Protein AF-A0A9E0DGL8-F1 (afdb_monomer)

Secondary structure (DSSP, 8-state):
-EEEEEE--SSS-EEE--EEEEEEE-EEE-TTS-EEE-TTEEEEEEPPTT-SSTTSSEEEEE-TT-TTEEEETTTTEEEEE--SB-EEEEE---SSEEEEEETTTTEEEEEEE---TTS--HHHH-SEEEEE--BSEETTEE-TT----EEEEEEEPPPEEE-TT-EEEEEEEEEEEE-SSS--EEETTEEEEEEEEEEEETTEEEEEEEEEESSSEEEEEEEE-TTS-EEEEEEEEEE-TTS-EEEEEEEE--TT--EEEEEEEETT-S--EEEEETT--

Solvent-accessible surface area (backbone atoms only — not comparable to full-atom values): 14825 Å² total; per-residue (Å²): 118,49,72,50,73,52,65,35,86,48,95,54,73,46,76,53,47,58,71,49,78,45,82,40,84,28,59,39,65,45,100,86,66,48,79,38,65,28,71,52,22,28,40,26,32,48,44,26,95,78,37,92,35,96,67,36,43,43,76,76,41,53,62,88,80,45,83,37,63,41,67,40,83,86,64,41,29,34,39,36,45,44,74,47,46,39,33,28,36,35,24,47,38,69,76,32,51,42,32,40,16,33,42,91,76,20,36,31,40,34,45,36,40,82,63,64,92,84,59,54,33,52,89,89,45,23,32,35,36,42,39,32,48,16,42,44,72,50,94,94,47,76,30,67,83,58,93,61,38,33,36,31,52,29,45,44,36,55,52,38,80,34,45,54,76,33,69,51,73,50,61,34,33,76,43,58,22,14,20,72,40,57,58,77,47,78,38,88,21,16,36,24,41,35,67,48,42,76,44,84,50,98,80,24,28,42,34,35,32,28,25,20,27,58,49,48,25,39,32,34,43,32,33,18,29,87,87,66,47,77,75,49,75,44,79,78,46,77,46,37,23,88,45,57,44,73,47,81,44,79,44,82,64,51,95,65,56,64,39,42,36,35,33,30,33,38,67,95,50,95,57,76,23,52,36,47,37,46,86,70,109

Structure (mmCIF, N/CA/C/O backbone):
data_AF-A0A9E0DGL8-F1
#
_entry.id   AF-A0A9E0DGL8-F1
#
loop_
_atom_site.group_PDB
_atom_site.id
_atom_site.type_symbol
_atom_site.label_atom_id
_atom_site.label_alt_id
_atom_site.label_comp_id
_atom_site.label_asym_id
_atom_site.label_entity_id
_atom_site.label_seq_id
_atom_site.pdbx_PDB_ins_code
_atom_site.Cartn_x
_atom_site.Cartn_y
_atom_site.Cartn_z
_atom_site.occupancy
_atom_site.B_iso_or_equiv
_atom_site.auth_seq_id
_atom_site.auth_comp_id
_atom_site.auth_asym_id
_atom_site.auth_atom_id
_atom_site.pdbx_PDB_model_num
ATOM 1 N N . GLN A 1 1 ? -11.448 -6.473 -9.803 1.00 89.75 1 GLN A N 1
ATOM 2 C CA . GLN A 1 1 ? -10.390 -7.444 -10.168 1.00 89.75 1 GLN A CA 1
ATOM 3 C C . GLN A 1 1 ? -9.935 -7.198 -11.601 1.00 89.75 1 GLN A C 1
ATOM 5 O O . GLN A 1 1 ? -10.768 -6.900 -12.453 1.00 89.75 1 GLN A O 1
ATOM 10 N N . ILE A 1 2 ? -8.635 -7.313 -11.856 1.00 94.38 2 ILE A N 1
ATOM 11 C CA . ILE A 1 2 ? -7.986 -7.141 -13.160 1.00 94.38 2 ILE A CA 1
ATOM 12 C C . ILE A 1 2 ? -7.104 -8.373 -13.406 1.00 94.38 2 ILE A C 1
ATOM 14 O O . ILE A 1 2 ? -6.525 -8.929 -12.475 1.00 94.38 2 ILE A O 1
ATOM 18 N N . VAL A 1 3 ? -7.011 -8.825 -14.657 1.00 97.06 3 VAL A N 1
ATOM 19 C CA . VAL A 1 3 ? -6.089 -9.898 -15.054 1.00 97.06 3 VAL A CA 1
ATOM 20 C C . VAL A 1 3 ? -5.271 -9.413 -16.236 1.00 97.06 3 VAL A C 1
ATOM 22 O O . VAL A 1 3 ? -5.783 -9.281 -17.349 1.00 97.06 3 VAL A O 1
ATOM 25 N N . LEU A 1 4 ? -3.989 -9.159 -15.998 1.00 97.19 4 LEU A N 1
ATOM 26 C CA . LEU A 1 4 ? -3.048 -8.838 -17.062 1.00 97.19 4 LEU A CA 1
ATOM 27 C C . LEU A 1 4 ? -2.630 -10.138 -17.739 1.00 97.19 4 LEU A C 1
ATOM 29 O O . LEU A 1 4 ? -2.337 -11.115 -17.055 1.00 97.19 4 LEU A O 1
ATOM 33 N N . THR A 1 5 ? -2.621 -10.175 -19.070 1.00 97.50 5 THR A N 1
ATOM 34 C CA . THR A 1 5 ? -2.230 -11.370 -19.829 1.00 97.50 5 THR A CA 1
ATOM 35 C C . THR A 1 5 ? -1.233 -11.001 -20.909 1.00 97.50 5 THR A C 1
ATOM 37 O O . THR A 1 5 ? -1.475 -10.110 -21.720 1.00 97.50 5 THR A O 1
ATOM 40 N N . PHE A 1 6 ? -0.124 -11.729 -20.937 1.00 96.25 6 PHE A N 1
ATOM 41 C CA . PHE A 1 6 ? 0.921 -11.583 -21.936 1.00 96.25 6 PHE A CA 1
ATOM 42 C C . PHE A 1 6 ? 0.988 -12.854 -22.788 1.00 96.25 6 PHE A C 1
ATOM 44 O O . PHE A 1 6 ? 1.027 -13.950 -22.237 1.00 96.25 6 PHE A O 1
ATOM 51 N N . THR A 1 7 ? 1.016 -12.718 -24.120 1.00 98.00 7 THR A N 1
ATOM 52 C CA . THR A 1 7 ? 1.115 -13.850 -25.063 1.00 98.00 7 THR A CA 1
ATOM 53 C C . THR A 1 7 ? 2.386 -13.744 -25.892 1.00 98.00 7 THR A C 1
ATOM 55 O O . THR A 1 7 ? 2.631 -12.722 -26.534 1.00 98.00 7 THR A O 1
ATOM 58 N N . ASN A 1 8 ? 3.177 -14.817 -25.932 1.00 98.38 8 ASN A N 1
ATOM 59 C CA . ASN A 1 8 ? 4.356 -14.873 -26.788 1.00 98.38 8 ASN A CA 1
ATOM 60 C C . ASN A 1 8 ? 3.944 -15.104 -28.252 1.00 98.38 8 ASN A C 1
ATOM 62 O O . ASN A 1 8 ? 3.654 -16.227 -28.659 1.00 98.38 8 ASN A O 1
ATOM 66 N N . VAL A 1 9 ? 3.957 -14.040 -29.055 1.00 98.06 9 VAL A N 1
ATOM 67 C CA . VAL A 1 9 ? 3.652 -14.088 -30.500 1.00 98.06 9 VAL A CA 1
ATOM 68 C C . VAL A 1 9 ? 4.874 -14.378 -31.377 1.00 98.06 9 VAL A C 1
ATOM 70 O O . VAL A 1 9 ? 4.777 -14.377 -32.603 1.00 98.06 9 VAL A O 1
ATOM 73 N N . THR A 1 10 ? 6.042 -14.594 -30.772 1.00 98.12 10 THR A N 1
ATOM 74 C CA . THR A 1 10 ? 7.272 -14.901 -31.505 1.00 98.12 10 THR A CA 1
ATOM 75 C C . THR A 1 10 ? 7.381 -16.399 -31.791 1.00 98.12 10 THR A C 1
ATOM 77 O O . THR A 1 10 ? 6.683 -17.223 -31.205 1.00 98.12 10 THR A O 1
ATOM 80 N N . ALA A 1 11 ? 8.292 -16.767 -32.693 1.00 98.00 11 ALA A N 1
ATOM 81 C CA . ALA A 1 11 ? 8.557 -18.164 -33.033 1.00 98.00 11 ALA A CA 1
ATOM 82 C C . ALA A 1 11 ? 9.519 -18.874 -32.057 1.00 98.00 11 ALA A C 1
ATOM 84 O O . ALA A 1 11 ? 9.799 -20.057 -32.243 1.00 98.00 11 ALA A O 1
ATOM 85 N N . ALA A 1 12 ? 10.041 -18.179 -31.041 1.00 98.38 12 ALA A N 1
ATOM 86 C CA . ALA A 1 12 ? 10.998 -18.723 -30.079 1.00 98.38 12 ALA A CA 1
ATOM 87 C C . ALA A 1 12 ? 10.475 -18.594 -28.638 1.00 98.38 12 ALA A C 1
ATOM 89 O O . ALA A 1 12 ? 9.685 -17.693 -28.356 1.00 98.38 12 ALA A O 1
ATOM 90 N N . PRO A 1 13 ? 10.899 -19.462 -27.702 1.00 98.44 13 PRO A N 1
ATOM 91 C CA . PRO A 1 13 ? 10.618 -19.251 -26.288 1.00 98.44 13 PRO A CA 1
ATOM 92 C C . PRO A 1 13 ? 11.206 -17.917 -25.806 1.00 98.44 13 PRO A C 1
ATOM 94 O O . PRO A 1 13 ? 12.343 -17.584 -26.140 1.00 98.44 13 PRO A O 1
ATOM 97 N N . VAL A 1 14 ? 10.447 -17.181 -24.996 1.00 98.12 14 VAL A N 1
ATOM 98 C CA . VAL A 1 14 ? 10.906 -15.959 -24.309 1.00 98.12 14 VAL A CA 1
ATOM 99 C C . VAL A 1 14 ? 10.845 -16.163 -22.801 1.00 98.12 14 VAL A C 1
ATOM 101 O O . VAL A 1 14 ? 10.106 -17.027 -22.332 1.00 98.12 14 VAL A O 1
ATOM 104 N N . ARG A 1 15 ? 11.609 -15.385 -22.030 1.00 97.62 15 ARG A N 1
ATOM 105 C CA . ARG A 1 15 ? 11.595 -15.454 -20.564 1.00 97.62 15 ARG A CA 1
ATOM 106 C C . ARG A 1 15 ? 11.323 -14.083 -19.964 1.00 97.62 15 ARG A C 1
ATOM 108 O O . ARG A 1 15 ? 12.262 -13.309 -19.818 1.00 97.62 15 ARG A O 1
ATOM 115 N N . TRP A 1 16 ? 10.066 -13.809 -19.626 1.00 96.94 16 TRP A N 1
ATOM 116 C CA . TRP A 1 16 ? 9.591 -12.503 -19.153 1.00 96.94 16 TRP A CA 1
ATOM 117 C C . TRP A 1 16 ? 8.633 -12.652 -17.967 1.00 96.94 16 TRP A C 1
ATOM 119 O O . TRP A 1 16 ? 8.069 -13.724 -17.747 1.00 96.94 16 TRP A O 1
ATOM 129 N N . GLY A 1 17 ? 8.467 -11.568 -17.215 1.00 96.38 17 GLY A N 1
ATOM 130 C CA . GLY A 1 17 ? 7.420 -11.381 -16.213 1.00 96.38 17 GLY A CA 1
ATOM 131 C C . GLY A 1 17 ? 6.492 -10.257 -16.671 1.00 96.38 17 GLY A C 1
ATOM 132 O O . GLY A 1 17 ? 6.897 -9.406 -17.465 1.00 96.38 17 GLY A O 1
ATOM 133 N N . ILE A 1 18 ? 5.239 -10.274 -16.219 1.00 97.56 18 ILE A N 1
ATOM 134 C CA . ILE A 1 18 ? 4.326 -9.148 -16.447 1.00 97.56 18 ILE A CA 1
ATOM 135 C C . ILE A 1 18 ? 4.693 -8.042 -15.465 1.00 97.56 18 ILE A C 1
ATOM 137 O O . ILE A 1 18 ? 4.866 -8.317 -14.285 1.00 97.56 18 ILE A O 1
ATOM 141 N N . TRP A 1 19 ? 4.779 -6.813 -15.954 1.00 96.25 19 TRP A N 1
ATOM 142 C CA . TRP A 1 19 ? 5.075 -5.633 -15.155 1.00 96.25 19 TRP A CA 1
ATOM 143 C C . TRP A 1 19 ? 3.903 -4.662 -15.284 1.00 96.25 19 TRP A C 1
ATOM 145 O O . TRP A 1 19 ? 3.629 -4.159 -16.375 1.00 96.25 19 TRP A O 1
ATOM 155 N N . ASP A 1 20 ? 3.167 -4.484 -14.189 1.00 97.38 20 ASP A N 1
ATOM 156 C CA . ASP A 1 20 ? 2.110 -3.479 -14.078 1.00 97.38 20 ASP A CA 1
ATOM 157 C C . ASP A 1 20 ? 2.722 -2.166 -13.597 1.00 97.38 20 ASP A C 1
ATOM 159 O O . ASP A 1 20 ? 3.466 -2.172 -12.618 1.00 97.38 20 ASP A O 1
ATOM 163 N N . VAL A 1 21 ? 2.405 -1.061 -14.268 1.00 97.75 21 VAL A N 1
ATOM 164 C CA . VAL A 1 21 ? 2.911 0.277 -13.934 1.00 97.75 21 VAL A CA 1
ATOM 165 C C . VAL A 1 21 ? 1.729 1.225 -13.848 1.00 97.75 21 VAL A C 1
ATOM 167 O O . VAL A 1 21 ? 1.003 1.411 -14.830 1.00 97.75 21 VAL A O 1
ATOM 170 N N . VAL A 1 22 ? 1.556 1.855 -12.688 1.00 97.75 22 VAL A N 1
ATOM 171 C CA . VAL A 1 22 ? 0.530 2.876 -12.473 1.00 97.75 22 VAL A CA 1
ATOM 172 C C . VAL A 1 22 ? 1.209 4.206 -12.195 1.00 97.75 22 VAL A C 1
ATOM 174 O O . VAL A 1 22 ? 1.905 4.360 -11.197 1.00 97.75 22 VAL A O 1
ATOM 177 N N . GLN A 1 23 ? 0.969 5.185 -13.067 1.00 97.31 23 GLN A N 1
ATOM 178 C CA . GLN A 1 23 ? 1.425 6.559 -12.869 1.00 97.31 23 GLN A CA 1
ATOM 179 C C . GLN A 1 23 ? 0.390 7.335 -12.055 1.00 97.31 23 GLN A C 1
ATOM 181 O O . GLN A 1 23 ? -0.767 7.474 -12.457 1.00 97.31 23 GLN A O 1
ATOM 186 N N . LEU A 1 24 ? 0.812 7.842 -10.904 1.00 97.38 24 LEU A N 1
ATOM 187 C CA . LEU A 1 24 ? -0.043 8.429 -9.881 1.00 97.38 24 LEU A CA 1
ATOM 188 C C . LEU A 1 24 ? 0.212 9.928 -9.800 1.00 97.38 24 LEU A C 1
ATOM 190 O O . LEU A 1 24 ? 1.339 10.378 -9.582 1.00 97.38 24 LEU A O 1
ATOM 194 N N . GLN A 1 25 ? -0.848 10.718 -9.961 1.00 95.38 25 GLN A N 1
ATOM 195 C CA . GLN A 1 25 ? -0.755 12.167 -9.849 1.00 95.38 25 GLN A CA 1
ATOM 196 C C . GLN A 1 25 ? -0.333 12.555 -8.425 1.00 95.38 25 GLN A C 1
ATOM 198 O O . GLN A 1 25 ? -1.085 12.358 -7.477 1.00 95.38 25 GLN A O 1
ATOM 203 N N . ALA A 1 26 ? 0.842 13.171 -8.298 1.00 97.06 26 ALA A N 1
ATOM 204 C CA . ALA A 1 26 ? 1.392 13.646 -7.028 1.00 97.06 26 ALA A CA 1
ATOM 205 C C . ALA A 1 26 ? 1.526 15.180 -7.024 1.00 97.06 26 ALA A C 1
ATOM 207 O O . ALA A 1 26 ? 2.458 15.761 -6.466 1.00 97.06 26 ALA A O 1
ATOM 208 N N . GLU A 1 27 ? 0.599 15.842 -7.717 1.00 96.12 27 GLU A N 1
ATOM 209 C CA . GLU A 1 27 ? 0.533 17.291 -7.883 1.00 96.12 27 GLU A CA 1
ATOM 210 C C . GLU A 1 27 ? -0.539 17.904 -6.976 1.00 96.12 27 GLU A C 1
ATOM 212 O O . GLU A 1 27 ? -1.658 17.397 -6.881 1.00 96.12 27 GLU A O 1
ATOM 217 N N . THR A 1 28 ? -0.228 19.065 -6.405 1.00 95.44 28 THR A N 1
ATOM 218 C CA . THR A 1 28 ? -1.182 19.978 -5.774 1.00 95.44 28 THR A CA 1
ATOM 219 C C . THR A 1 28 ? -0.982 21.412 -6.285 1.00 95.44 28 THR A C 1
ATOM 221 O O . THR A 1 28 ? -0.205 21.683 -7.205 1.00 95.44 28 THR A O 1
ATOM 224 N N . ARG A 1 29 ? -1.716 22.367 -5.711 1.00 93.88 29 ARG A N 1
ATOM 225 C CA . ARG A 1 29 ? -1.623 23.795 -6.030 1.00 93.88 29 ARG A CA 1
ATOM 226 C C . ARG A 1 29 ? -0.984 24.548 -4.869 1.00 93.88 29 ARG A C 1
ATOM 228 O O . ARG A 1 29 ? -1.422 24.442 -3.729 1.00 93.88 29 ARG A O 1
ATOM 235 N N . SER A 1 30 ? 0.026 25.356 -5.175 1.00 90.38 30 SER A N 1
ATOM 236 C CA . SER A 1 30 ? 0.581 26.329 -4.230 1.00 90.38 30 SER A CA 1
ATOM 237 C C . SER A 1 30 ? -0.461 27.386 -3.838 1.00 90.38 30 SER A C 1
ATOM 239 O O . SER A 1 30 ? -1.481 27.555 -4.509 1.00 90.38 30 SER A O 1
ATOM 241 N N . ALA A 1 31 ? -0.163 28.190 -2.811 1.00 89.12 31 ALA A N 1
ATOM 242 C CA . ALA A 1 31 ? -1.003 29.324 -2.407 1.00 89.12 31 ALA A CA 1
ATOM 243 C C . ALA A 1 31 ? -1.274 30.336 -3.544 1.00 89.12 31 ALA A C 1
ATOM 245 O O . ALA A 1 31 ? -2.258 31.070 -3.502 1.00 89.12 31 ALA A O 1
ATOM 246 N N . HIS A 1 32 ? -0.418 30.366 -4.572 1.00 90.81 32 HIS A N 1
ATOM 247 C CA . HIS A 1 32 ? -0.555 31.225 -5.751 1.00 90.81 32 HIS A CA 1
ATOM 248 C C . HIS A 1 32 ? -1.195 30.514 -6.958 1.00 90.81 32 HIS A C 1
ATOM 250 O O . HIS A 1 32 ? -1.225 31.071 -8.053 1.00 90.81 32 HIS A O 1
ATOM 256 N N . GLY A 1 33 ? -1.683 29.281 -6.794 1.00 90.12 33 GLY A N 1
ATOM 257 C CA . GLY A 1 33 ? -2.339 28.502 -7.850 1.00 90.12 33 GLY A CA 1
ATOM 258 C C . GLY A 1 33 ? -1.390 27.849 -8.863 1.00 90.12 33 GLY A C 1
ATOM 259 O O . GLY A 1 33 ? -1.853 27.146 -9.768 1.00 90.12 33 GLY A O 1
ATOM 260 N N . ALA A 1 34 ? -0.074 28.032 -8.720 1.00 90.94 34 ALA A N 1
ATOM 261 C CA . ALA A 1 34 ? 0.909 27.313 -9.527 1.00 90.94 34 ALA A CA 1
ATOM 262 C C . ALA A 1 34 ? 0.938 25.824 -9.125 1.00 90.94 34 ALA A C 1
ATOM 264 O O . ALA A 1 34 ? 0.870 25.548 -7.919 1.00 90.94 34 ALA A O 1
ATOM 265 N N . PRO A 1 35 ? 1.034 24.889 -10.090 1.00 91.25 35 PRO A N 1
ATOM 266 C CA . PRO A 1 35 ? 1.295 23.483 -9.804 1.00 91.25 35 PRO A CA 1
ATOM 267 C C . PRO A 1 35 ? 2.562 23.298 -8.966 1.00 91.25 35 PRO A C 1
ATOM 269 O O . PRO A 1 35 ? 3.535 24.028 -9.145 1.00 91.25 35 PRO A O 1
ATOM 272 N N . THR A 1 36 ? 2.538 22.340 -8.052 1.00 94.62 36 THR A N 1
ATOM 273 C CA . THR A 1 36 ? 3.686 21.939 -7.232 1.00 94.62 36 THR A CA 1
ATOM 274 C C . THR A 1 36 ? 3.513 20.485 -6.808 1.00 94.62 36 THR A C 1
ATOM 276 O O . THR A 1 36 ? 2.399 19.962 -6.852 1.00 94.62 36 THR A O 1
ATOM 279 N N . HIS A 1 37 ? 4.585 19.830 -6.370 1.00 95.38 37 HIS A N 1
ATOM 280 C CA . HIS A 1 37 ? 4.471 18.517 -5.744 1.00 95.38 37 HIS A CA 1
ATOM 281 C C . HIS A 1 37 ? 3.604 18.576 -4.484 1.00 95.38 37 HIS A C 1
ATOM 283 O O . HIS A 1 37 ? 3.582 19.583 -3.770 1.00 95.38 37 HIS A O 1
ATOM 289 N N . ASP A 1 38 ? 2.901 17.484 -4.217 1.00 97.12 38 ASP A N 1
ATOM 290 C CA . ASP A 1 38 ? 2.101 17.309 -3.020 1.00 97.12 38 ASP A CA 1
ATOM 291 C C . ASP A 1 38 ? 2.883 16.504 -1.965 1.00 97.12 38 ASP A C 1
ATOM 293 O O . ASP A 1 38 ? 3.005 15.284 -2.102 1.00 97.12 38 ASP A O 1
ATOM 297 N N . PRO A 1 39 ? 3.388 17.142 -0.890 1.00 96.25 39 PRO A N 1
ATOM 298 C CA . PRO A 1 39 ? 4.195 16.468 0.131 1.00 96.25 39 PRO A CA 1
ATOM 299 C C . PRO A 1 39 ? 3.376 15.534 1.034 1.00 96.25 39 PRO A C 1
ATOM 301 O O . PRO A 1 39 ? 3.932 14.895 1.930 1.00 96.25 39 PRO A O 1
ATOM 304 N N . THR A 1 40 ? 2.053 15.481 0.836 1.00 97.62 40 THR A N 1
ATOM 305 C CA . THR A 1 40 ? 1.153 14.528 1.496 1.00 97.62 40 THR A CA 1
ATOM 306 C C . THR A 1 40 ? 0.995 13.226 0.711 1.00 97.62 40 THR A C 1
ATOM 308 O O . THR A 1 40 ? 0.211 12.374 1.130 1.00 97.62 40 THR A O 1
ATOM 311 N N . CYS A 1 41 ? 1.702 13.080 -0.417 1.00 98.62 41 CYS A N 1
ATOM 312 C CA . CYS A 1 41 ? 1.741 11.840 -1.177 1.00 98.62 41 CYS A CA 1
ATOM 313 C C . CYS A 1 41 ? 2.717 10.839 -0.557 1.00 98.62 41 CYS A C 1
ATOM 315 O O . CYS A 1 41 ? 3.867 11.181 -0.268 1.00 98.62 41 CYS A O 1
ATOM 317 N N . PHE A 1 42 ? 2.262 9.600 -0.396 1.00 98.75 42 PHE A N 1
ATOM 318 C CA . PHE A 1 42 ? 3.065 8.487 0.096 1.00 98.75 42 PHE A CA 1
ATOM 319 C C . PHE A 1 42 ? 2.853 7.252 -0.771 1.00 98.75 42 PHE A C 1
ATOM 321 O O . PHE A 1 42 ? 1.724 6.972 -1.166 1.00 98.75 42 PHE A O 1
ATOM 328 N N . VAL A 1 43 ? 3.916 6.479 -0.987 1.0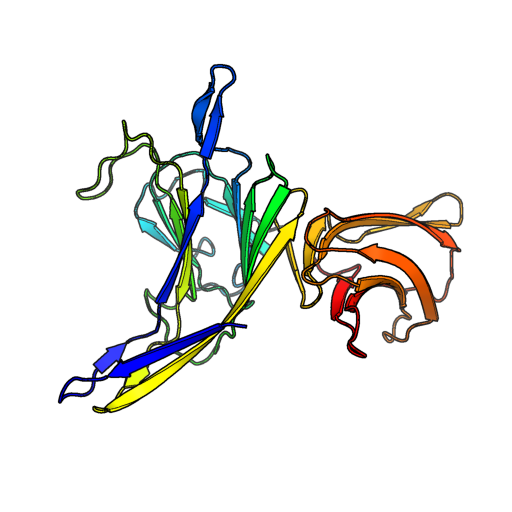0 98.81 43 VAL A N 1
ATOM 329 C CA . VAL A 1 43 ? 3.814 5.064 -1.363 1.00 98.81 43 VAL A CA 1
ATOM 330 C C . VAL A 1 43 ? 4.250 4.209 -0.179 1.00 98.81 43 VAL A C 1
ATOM 332 O O . VAL A 1 43 ? 5.290 4.472 0.426 1.00 98.81 43 VAL A O 1
ATOM 335 N N . THR A 1 44 ? 3.463 3.192 0.160 1.00 98.81 44 THR A N 1
ATOM 336 C CA . THR A 1 44 ? 3.769 2.247 1.238 1.00 98.81 44 THR A CA 1
ATOM 337 C C . THR A 1 44 ? 3.576 0.802 0.795 1.00 98.81 44 THR A C 1
ATOM 339 O O . THR A 1 44 ? 2.704 0.474 -0.009 1.00 98.81 44 THR A O 1
ATOM 342 N N . THR A 1 45 ? 4.417 -0.084 1.320 1.00 98.75 45 THR A N 1
ATOM 343 C CA . THR A 1 45 ? 4.290 -1.541 1.173 1.00 98.75 45 THR A CA 1
ATOM 344 C C . THR A 1 45 ? 5.044 -2.219 2.320 1.00 98.75 45 THR A C 1
ATOM 346 O O . THR A 1 45 ? 5.995 -1.630 2.838 1.00 98.75 45 THR A O 1
ATOM 349 N N . PRO A 1 46 ? 4.679 -3.430 2.762 1.00 98.50 46 PRO A N 1
ATOM 350 C CA . PRO A 1 46 ? 5.424 -4.114 3.808 1.00 98.50 46 PRO A CA 1
ATOM 351 C C . PRO A 1 46 ? 6.825 -4.490 3.346 1.00 98.50 46 PRO A C 1
ATOM 353 O O . PRO A 1 46 ? 7.018 -5.002 2.241 1.00 98.50 46 PRO A O 1
ATOM 356 N N . LEU A 1 47 ? 7.799 -4.288 4.224 1.00 98.44 47 LEU A N 1
ATOM 357 C CA . LEU A 1 47 ? 9.140 -4.824 4.055 1.00 98.44 47 LEU A CA 1
ATOM 358 C C . LEU A 1 47 ? 9.112 -6.335 4.243 1.00 98.44 47 LEU A C 1
ATOM 360 O O . LEU A 1 47 ? 8.356 -6.877 5.050 1.00 98.44 47 LEU A O 1
ATOM 364 N N . ASN A 1 48 ? 10.010 -7.023 3.549 1.00 97.88 48 ASN A N 1
ATOM 365 C CA . ASN A 1 48 ? 10.303 -8.411 3.851 1.00 97.88 48 ASN A CA 1
ATOM 366 C C . ASN A 1 48 ? 11.192 -8.482 5.110 1.00 97.88 48 ASN A C 1
ATOM 368 O O . ASN A 1 48 ? 12.328 -8.005 5.076 1.00 97.88 48 ASN A O 1
ATOM 372 N N . PRO A 1 49 ? 10.758 -9.124 6.215 1.00 95.69 49 PRO A N 1
ATOM 373 C CA . PRO A 1 49 ? 11.594 -9.276 7.413 1.00 95.69 49 PRO A CA 1
ATOM 374 C C . PRO A 1 49 ? 12.873 -10.088 7.164 1.00 95.69 49 PRO A C 1
ATOM 376 O O . PRO A 1 49 ? 13.799 -10.071 7.972 1.00 95.69 49 PRO A O 1
ATOM 379 N N . LYS A 1 50 ? 12.909 -10.838 6.058 1.00 96.25 50 LYS A N 1
ATOM 380 C CA . LYS A 1 50 ? 14.070 -11.575 5.554 1.00 96.25 50 LYS A CA 1
ATOM 381 C C . LYS A 1 50 ? 14.521 -11.010 4.209 1.00 96.25 50 LYS A C 1
ATOM 383 O O . LYS A 1 50 ? 14.907 -11.784 3.332 1.00 96.25 50 LYS A O 1
ATOM 388 N N . SER A 1 51 ? 14.407 -9.691 4.040 1.00 97.50 51 SER A N 1
ATOM 389 C CA . SER A 1 51 ? 14.815 -9.026 2.810 1.00 97.50 51 SER A CA 1
ATOM 390 C C . SER A 1 51 ? 16.251 -9.395 2.473 1.00 97.50 51 SER A C 1
ATOM 392 O O . SER A 1 51 ? 17.121 -9.476 3.347 1.00 97.50 51 SER A O 1
ATOM 394 N N . ARG A 1 52 ? 16.499 -9.626 1.188 1.00 96.00 52 ARG A N 1
ATOM 395 C CA . ARG A 1 52 ? 17.864 -9.800 0.677 1.00 96.00 52 ARG A CA 1
ATOM 396 C C . ARG A 1 52 ? 18.645 -8.483 0.660 1.00 96.00 52 ARG A C 1
ATOM 398 O O . ARG A 1 52 ? 19.873 -8.506 0.603 1.00 96.00 52 ARG A O 1
ATOM 405 N N . PHE A 1 53 ? 17.947 -7.348 0.709 1.00 97.50 53 PHE A N 1
ATOM 406 C CA . PHE A 1 53 ? 18.545 -6.023 0.703 1.00 97.50 53 PHE A CA 1
ATOM 407 C C . PHE A 1 53 ? 18.816 -5.573 2.138 1.00 97.50 53 PHE A C 1
ATOM 409 O O . PHE A 1 53 ? 17.940 -5.625 2.998 1.00 97.50 53 PHE A O 1
ATOM 416 N N . SER A 1 54 ? 20.028 -5.089 2.413 1.00 94.44 54 SER A N 1
ATOM 417 C CA . SER A 1 54 ? 20.447 -4.721 3.776 1.00 94.44 54 SER A CA 1
ATOM 418 C C . SER A 1 54 ? 19.609 -3.604 4.405 1.00 94.44 54 SER A C 1
ATOM 420 O O . SER A 1 54 ? 19.515 -3.521 5.625 1.00 94.44 54 SER A O 1
ATOM 422 N N . THR A 1 55 ? 19.014 -2.746 3.578 1.00 93.88 55 THR A N 1
ATOM 423 C CA . THR A 1 55 ? 18.124 -1.641 3.968 1.00 93.88 55 THR A CA 1
ATOM 424 C C . THR A 1 55 ? 16.641 -2.000 3.836 1.00 93.88 55 THR A C 1
ATOM 426 O O . THR A 1 55 ? 15.788 -1.145 4.044 1.00 93.88 55 THR A O 1
ATOM 429 N N . GLY A 1 56 ? 16.318 -3.250 3.482 1.00 97.00 56 GLY A N 1
ATOM 430 C CA . GLY A 1 56 ? 14.956 -3.722 3.208 1.00 97.00 56 GLY A CA 1
ATOM 431 C C . GLY A 1 56 ? 14.439 -3.416 1.794 1.00 97.00 56 GLY A C 1
ATOM 432 O O . GLY A 1 56 ? 13.408 -3.946 1.394 1.00 97.00 56 GLY A O 1
ATOM 433 N N . PHE A 1 57 ? 15.158 -2.590 1.034 1.00 98.25 57 PHE A N 1
ATOM 434 C CA . PHE A 1 57 ? 14.891 -2.237 -0.362 1.00 98.25 57 PHE A CA 1
ATOM 435 C C . PHE A 1 57 ? 16.209 -1.920 -1.087 1.00 98.25 57 PHE A C 1
ATOM 437 O O . PHE A 1 57 ? 17.223 -1.645 -0.440 1.00 98.25 57 PHE A O 1
ATOM 444 N N . ASN A 1 58 ? 16.193 -1.929 -2.417 1.00 98.00 58 ASN A N 1
ATOM 445 C CA . ASN A 1 58 ? 17.327 -1.611 -3.281 1.00 98.00 58 ASN A CA 1
ATOM 446 C C . ASN A 1 58 ? 17.114 -0.264 -3.983 1.00 98.00 58 ASN A C 1
ATOM 448 O O . ASN A 1 58 ? 16.097 -0.083 -4.645 1.00 98.00 58 ASN A O 1
ATOM 452 N N . VAL A 1 59 ? 18.071 0.664 -3.895 1.00 97.50 59 VAL A N 1
ATOM 453 C CA . VAL A 1 59 ? 18.046 1.897 -4.700 1.00 97.50 59 VAL A CA 1
ATOM 454 C C . VAL A 1 59 ? 18.562 1.573 -6.098 1.00 97.50 59 VAL A C 1
ATOM 456 O O . VAL A 1 59 ? 19.748 1.317 -6.292 1.00 97.50 59 VAL A O 1
ATOM 459 N N . MET A 1 60 ? 17.660 1.580 -7.075 1.00 95.75 60 MET A N 1
ATOM 460 C CA . MET A 1 60 ? 17.954 1.225 -8.466 1.00 95.75 60 MET A CA 1
ATOM 461 C C . MET A 1 60 ? 18.387 2.446 -9.280 1.00 95.75 60 MET A C 1
ATOM 463 O O . MET A 1 60 ? 19.240 2.343 -10.159 1.00 95.75 60 MET A O 1
ATOM 467 N N . PHE A 1 61 ? 17.807 3.609 -8.971 1.00 94.62 61 PHE A N 1
ATOM 468 C CA . PHE A 1 61 ? 18.126 4.896 -9.584 1.00 94.62 61 PHE A CA 1
ATOM 469 C C . PHE A 1 61 ? 17.984 6.024 -8.555 1.00 94.62 61 PHE A C 1
ATOM 471 O O . PHE A 1 61 ? 17.150 5.960 -7.656 1.00 94.62 61 PHE A O 1
ATOM 478 N N . GLY A 1 62 ? 18.752 7.097 -8.723 1.00 93.56 62 GLY A N 1
ATOM 479 C CA . GLY A 1 62 ? 18.738 8.257 -7.824 1.00 93.56 62 GLY A CA 1
ATOM 480 C C . GLY A 1 62 ? 19.892 8.248 -6.824 1.00 93.56 62 GLY A C 1
ATOM 481 O O . GLY A 1 62 ? 20.815 7.438 -6.917 1.00 93.56 62 GLY A O 1
ATOM 482 N N . SER A 1 63 ? 19.852 9.189 -5.881 1.00 93.50 63 SER A N 1
ATOM 483 C CA . SER A 1 63 ? 20.810 9.229 -4.774 1.00 93.50 63 SER A CA 1
ATOM 484 C C . SER A 1 63 ? 20.598 8.028 -3.838 1.00 93.50 63 SER A C 1
ATOM 486 O O . SER A 1 63 ? 19.449 7.760 -3.476 1.00 93.50 63 SER A O 1
ATOM 488 N N . PRO A 1 64 ? 21.663 7.328 -3.397 1.00 92.25 64 PRO A N 1
ATOM 489 C CA . PRO A 1 64 ? 21.545 6.262 -2.399 1.00 92.25 64 PRO A CA 1
ATOM 490 C C . PRO A 1 64 ? 21.056 6.780 -1.037 1.00 92.25 64 PRO A C 1
ATOM 492 O O . PRO A 1 64 ? 20.429 6.030 -0.297 1.00 92.25 64 PRO A O 1
ATOM 495 N N . ASP A 1 65 ? 21.292 8.063 -0.744 1.00 93.50 65 ASP A N 1
ATOM 496 C CA . ASP A 1 65 ? 20.883 8.730 0.497 1.00 93.50 65 ASP A CA 1
ATOM 497 C C . ASP A 1 65 ? 19.617 9.588 0.300 1.00 93.50 65 ASP A C 1
ATOM 499 O O . ASP A 1 65 ? 19.403 10.555 1.033 1.00 93.50 65 ASP A O 1
ATOM 503 N N . ASN A 1 66 ? 18.806 9.303 -0.727 1.00 96.06 66 ASN A N 1
ATOM 504 C CA . ASN A 1 66 ? 17.587 10.067 -0.991 1.00 96.06 66 ASN A CA 1
ATOM 505 C C . ASN A 1 66 ? 16.624 9.953 0.220 1.00 96.06 66 ASN A C 1
ATOM 507 O O . ASN A 1 66 ? 16.162 8.849 0.532 1.00 96.06 66 ASN A O 1
ATOM 511 N N . PRO A 1 67 ? 16.305 11.074 0.902 1.00 95.94 67 PRO A N 1
ATOM 512 C CA . PRO A 1 67 ? 15.559 11.084 2.164 1.00 95.94 67 PRO A CA 1
ATOM 513 C C . PRO A 1 67 ? 14.098 10.651 2.016 1.00 95.94 67 PRO A C 1
ATOM 515 O O . PRO A 1 67 ? 13.407 10.419 3.013 1.00 95.94 67 PRO A O 1
ATOM 518 N N . GLN A 1 68 ? 13.614 10.563 0.781 1.00 97.19 68 GLN A N 1
ATOM 519 C CA . GLN A 1 68 ? 12.255 10.156 0.494 1.00 97.19 68 GLN A CA 1
ATOM 520 C C . GLN A 1 68 ? 12.035 8.663 0.787 1.00 97.19 68 GLN A C 1
ATOM 522 O O . GLN A 1 68 ? 10.905 8.275 1.065 1.00 97.19 68 GLN A O 1
ATOM 527 N N . TRP A 1 69 ? 13.095 7.841 0.753 1.00 97.94 69 TRP A N 1
ATOM 528 C CA . TRP A 1 69 ? 13.035 6.394 0.973 1.00 97.94 69 TRP A CA 1
ATOM 529 C C . TRP A 1 69 ? 13.297 6.047 2.433 1.00 97.94 69 TRP A C 1
ATOM 531 O O . TRP A 1 69 ? 14.376 6.304 2.966 1.00 97.94 69 TRP A O 1
ATOM 541 N N . GLN A 1 70 ? 12.325 5.418 3.082 1.00 97.88 70 GLN A N 1
ATOM 542 C CA . GLN A 1 70 ? 12.429 5.047 4.485 1.00 97.88 70 GLN A CA 1
ATOM 543 C C . GLN A 1 70 ? 11.989 3.602 4.691 1.00 97.88 70 GLN A C 1
ATOM 545 O O . GLN A 1 70 ? 10.967 3.157 4.177 1.00 97.88 70 GLN A O 1
ATOM 550 N N . ALA A 1 71 ? 12.766 2.875 5.486 1.00 97.50 71 ALA A N 1
ATOM 551 C CA . ALA A 1 71 ? 12.345 1.624 6.094 1.00 97.50 71 ALA A CA 1
ATOM 552 C C . ALA A 1 71 ? 11.964 1.927 7.545 1.00 97.50 71 ALA A C 1
ATOM 554 O O . ALA A 1 71 ? 12.829 2.314 8.334 1.00 97.50 71 ALA A O 1
ATOM 555 N N . ASP A 1 72 ? 10.689 1.781 7.899 1.00 96.38 72 ASP A N 1
ATOM 556 C CA . ASP A 1 72 ? 10.223 1.987 9.267 1.00 96.38 72 ASP A CA 1
ATOM 557 C C . ASP A 1 72 ? 10.230 0.654 10.035 1.00 96.38 72 ASP A C 1
ATOM 559 O O . ASP A 1 72 ? 9.356 -0.191 9.830 1.00 96.38 72 ASP A O 1
ATOM 563 N N . PRO A 1 73 ? 1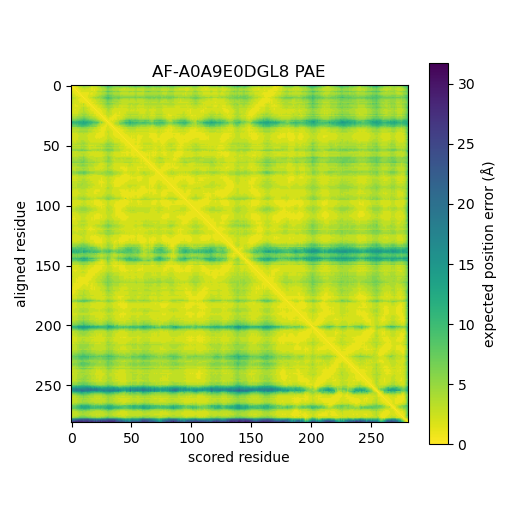1.183 0.441 10.961 1.00 91.00 73 PRO A N 1
ATOM 564 C CA . PRO A 1 73 ? 11.277 -0.806 11.709 1.00 91.00 73 PRO A CA 1
ATOM 565 C C . PRO A 1 73 ? 10.140 -0.997 12.719 1.00 91.00 73 PRO A C 1
ATOM 567 O O . PRO A 1 73 ? 9.979 -2.105 13.226 1.00 91.00 73 PRO A O 1
ATOM 570 N N . LYS A 1 74 ? 9.380 0.054 13.065 1.00 91.50 74 LYS A N 1
ATOM 571 C CA . LYS A 1 74 ? 8.267 -0.059 14.020 1.00 91.50 74 LYS A CA 1
ATOM 572 C C . LYS A 1 74 ? 7.024 -0.647 13.373 1.00 91.50 74 LYS A C 1
ATOM 574 O O . LYS A 1 74 ? 6.342 -1.440 14.009 1.00 91.50 74 LYS A O 1
ATOM 579 N N . THR A 1 75 ? 6.738 -0.225 12.148 1.00 93.19 75 THR A N 1
ATOM 580 C CA . THR A 1 75 ? 5.583 -0.687 11.368 1.00 93.19 75 THR A CA 1
ATOM 581 C C . THR A 1 75 ? 5.951 -1.822 10.414 1.00 93.19 75 THR A C 1
ATOM 583 O O . THR A 1 75 ? 5.075 -2.499 9.897 1.00 93.19 75 THR A O 1
ATOM 586 N N . GLY A 1 76 ? 7.245 -2.047 10.163 1.00 96.88 76 GLY A N 1
ATOM 587 C CA . GLY A 1 76 ? 7.695 -3.017 9.169 1.00 96.88 76 GLY A CA 1
ATOM 588 C C . GLY A 1 76 ? 7.372 -2.587 7.738 1.00 96.88 76 GLY A C 1
ATOM 589 O O . GLY A 1 76 ? 7.299 -3.437 6.855 1.00 96.88 76 GLY A O 1
ATOM 590 N N . LEU A 1 77 ? 7.167 -1.289 7.498 1.00 98.38 77 LEU A N 1
ATOM 591 C CA . LEU A 1 77 ? 6.789 -0.748 6.197 1.00 98.38 77 LEU A CA 1
ATOM 592 C C . LEU A 1 77 ? 7.964 -0.071 5.503 1.00 98.38 77 LEU A C 1
ATOM 594 O O . LEU A 1 77 ? 8.789 0.607 6.117 1.00 98.38 77 LEU A O 1
ATOM 598 N N . PHE A 1 78 ? 7.985 -0.212 4.186 1.00 98.75 78 PHE A N 1
ATOM 599 C CA . PHE A 1 78 ? 8.643 0.726 3.306 1.00 98.75 78 PHE A CA 1
ATOM 600 C C . PHE A 1 78 ? 7.734 1.948 3.161 1.00 98.75 78 PHE A C 1
ATOM 602 O O . PHE A 1 78 ? 6.520 1.806 2.986 1.00 98.75 78 PHE A O 1
ATOM 609 N N . ILE A 1 79 ? 8.326 3.137 3.225 1.00 98.50 79 ILE A N 1
ATOM 610 C CA . ILE A 1 79 ? 7.641 4.418 3.100 1.00 98.50 79 ILE A CA 1
ATOM 611 C C . ILE A 1 79 ? 8.421 5.280 2.111 1.00 98.50 79 ILE A C 1
ATOM 613 O O . ILE A 1 79 ? 9.593 5.589 2.324 1.00 98.50 79 ILE A O 1
ATOM 617 N N . ALA A 1 80 ? 7.741 5.707 1.055 1.00 98.50 80 ALA A N 1
ATOM 618 C CA . ALA A 1 80 ? 8.205 6.723 0.127 1.00 98.50 80 ALA A CA 1
ATOM 619 C C . ALA A 1 80 ? 7.360 7.988 0.289 1.00 98.50 80 ALA A C 1
ATOM 621 O O . ALA A 1 80 ? 6.273 8.067 -0.280 1.00 98.50 80 ALA A O 1
ATOM 622 N N . GLN A 1 81 ? 7.831 8.973 1.058 1.00 98.25 81 GLN A N 1
ATOM 623 C CA . GLN A 1 81 ? 7.181 10.288 1.102 1.00 98.25 81 GLN A CA 1
ATOM 624 C C . GLN A 1 81 ? 7.582 11.087 -0.132 1.00 98.25 81 GLN A C 1
ATOM 626 O O . GLN A 1 81 ? 8.766 11.219 -0.410 1.00 98.25 81 GLN A O 1
ATOM 631 N N . TYR A 1 82 ? 6.641 11.688 -0.849 1.00 98.19 82 TYR A N 1
ATOM 632 C CA . TYR A 1 82 ? 6.995 12.447 -2.040 1.00 98.19 82 TYR A CA 1
ATOM 633 C C . TYR A 1 82 ? 7.650 13.796 -1.706 1.00 98.19 82 TYR A C 1
ATOM 635 O O . TYR A 1 82 ? 6.976 14.770 -1.373 1.00 98.19 82 TYR A O 1
ATOM 643 N N . LEU A 1 83 ? 8.979 13.855 -1.825 1.00 96.94 83 LEU A N 1
ATOM 644 C CA . LEU A 1 83 ? 9.789 15.060 -1.593 1.00 96.94 83 LEU A CA 1
ATOM 645 C C . LEU A 1 83 ? 10.229 15.755 -2.889 1.00 96.94 83 LEU A C 1
ATOM 647 O O . LEU A 1 83 ? 11.040 16.676 -2.850 1.00 96.94 83 LEU A O 1
ATOM 651 N N . TRP A 1 84 ? 9.681 15.324 -4.032 1.00 96.19 84 TRP A N 1
ATOM 652 C CA . TRP A 1 84 ? 10.052 15.815 -5.360 1.00 96.19 84 TRP A CA 1
ATOM 653 C C . TRP A 1 84 ? 11.550 15.667 -5.655 1.00 96.19 84 TRP A C 1
ATOM 655 O O . TRP A 1 84 ? 12.181 16.566 -6.206 1.00 96.19 84 TRP A O 1
ATOM 665 N N . GLU A 1 85 ? 12.110 14.499 -5.342 1.00 95.88 85 GLU A N 1
ATOM 666 C CA . GLU A 1 85 ? 13.431 14.076 -5.806 1.00 95.88 85 GLU A CA 1
ATOM 667 C C . GLU A 1 85 ? 13.287 12.931 -6.818 1.00 95.88 85 GLU A C 1
ATOM 669 O O . GLU A 1 85 ? 12.374 12.102 -6.736 1.00 95.88 85 GLU A O 1
ATOM 674 N N . ILE A 1 86 ? 14.162 12.903 -7.826 1.00 96.19 86 ILE A N 1
ATOM 675 C CA . ILE A 1 86 ? 14.195 11.792 -8.782 1.00 96.19 86 ILE A CA 1
ATOM 676 C C . ILE A 1 86 ? 14.728 10.524 -8.100 1.00 96.19 86 ILE A C 1
ATOM 678 O O . ILE A 1 86 ? 15.775 10.544 -7.442 1.00 96.19 86 ILE A O 1
ATOM 682 N N . GLY A 1 87 ? 14.070 9.389 -8.320 1.00 96.75 87 GLY A N 1
ATOM 683 C CA . GLY A 1 87 ? 14.651 8.105 -7.951 1.00 96.75 87 GLY A CA 1
ATOM 684 C C . GLY A 1 87 ? 13.761 6.902 -8.225 1.00 96.75 87 GLY A C 1
ATOM 685 O O . GLY A 1 87 ? 12.590 7.028 -8.575 1.00 96.75 87 GLY A O 1
ATOM 686 N N . LYS A 1 88 ? 14.360 5.724 -8.050 1.00 97.69 88 LYS A N 1
ATOM 687 C CA . LYS A 1 88 ? 13.705 4.425 -8.158 1.00 97.69 88 LYS A CA 1
ATOM 688 C C . LYS A 1 88 ? 14.208 3.485 -7.085 1.00 97.69 88 LYS A C 1
ATOM 690 O O . LYS A 1 88 ? 15.424 3.352 -6.908 1.00 97.69 88 LYS A O 1
ATOM 695 N N . VAL A 1 89 ? 13.291 2.770 -6.456 1.00 98.56 89 VAL A N 1
ATOM 696 C CA . VAL A 1 89 ? 13.620 1.673 -5.549 1.00 98.56 89 VAL A CA 1
ATOM 697 C C . VAL A 1 89 ? 12.864 0.404 -5.911 1.00 98.56 89 VAL A C 1
ATOM 699 O O . VAL A 1 89 ? 11.734 0.474 -6.389 1.00 98.56 89 VAL A O 1
ATOM 702 N N . GLY A 1 90 ? 13.489 -0.738 -5.638 1.00 98.62 90 GLY A N 1
ATOM 703 C CA . GLY A 1 90 ? 12.874 -2.059 -5.695 1.00 98.62 90 GLY A CA 1
ATOM 704 C C . GLY A 1 90 ? 12.757 -2.674 -4.304 1.00 98.62 90 GLY A C 1
ATOM 705 O O . GLY A 1 90 ? 13.683 -2.593 -3.496 1.00 98.62 90 GLY A O 1
ATOM 706 N N . ILE A 1 91 ? 11.611 -3.284 -4.020 1.00 98.75 91 ILE A N 1
ATOM 707 C CA . ILE A 1 91 ? 11.263 -3.901 -2.742 1.00 98.75 91 ILE A CA 1
ATOM 708 C C . ILE A 1 91 ? 10.908 -5.371 -2.996 1.00 98.75 91 ILE A C 1
ATOM 710 O O . ILE A 1 91 ? 10.060 -5.687 -3.832 1.00 98.75 91 ILE A O 1
ATOM 714 N N . ASP A 1 92 ? 11.527 -6.287 -2.249 1.00 98.38 92 ASP A N 1
ATOM 715 C CA . ASP A 1 92 ? 11.235 -7.726 -2.297 1.00 98.38 92 ASP A CA 1
ATOM 716 C C . ASP A 1 92 ? 10.074 -8.101 -1.358 1.00 98.38 92 ASP A C 1
ATOM 718 O O . ASP A 1 92 ? 10.150 -9.062 -0.589 1.00 98.38 92 ASP A O 1
ATOM 722 N N . SER A 1 93 ? 8.994 -7.310 -1.391 1.00 98.12 93 SER A N 1
ATOM 723 C CA . SER A 1 93 ? 7.840 -7.482 -0.506 1.00 98.12 93 SER A CA 1
ATOM 724 C C . SER A 1 93 ? 7.153 -8.827 -0.739 1.00 98.12 93 SER A C 1
ATOM 726 O O . SER A 1 93 ? 6.944 -9.267 -1.869 1.00 98.12 93 SER A O 1
ATOM 728 N N . THR A 1 94 ? 6.747 -9.471 0.352 1.00 97.19 94 THR A N 1
ATOM 729 C CA . THR A 1 94 ? 6.049 -10.768 0.326 1.00 97.19 94 THR A CA 1
ATOM 730 C C . THR A 1 94 ? 4.581 -10.664 0.731 1.00 97.19 94 THR A C 1
ATOM 732 O O . THR A 1 94 ? 3.885 -11.674 0.776 1.00 97.19 94 THR A O 1
ATOM 735 N N . ALA A 1 95 ? 4.102 -9.453 1.028 1.00 95.94 95 ALA A N 1
ATOM 736 C CA . ALA A 1 95 ? 2.787 -9.234 1.625 1.00 95.94 95 ALA A CA 1
ATOM 737 C C . ALA A 1 95 ? 1.645 -9.072 0.610 1.00 95.94 95 ALA A C 1
ATOM 739 O O . ALA A 1 95 ? 0.483 -9.096 1.007 1.00 95.94 95 ALA A O 1
ATOM 740 N N . GLY A 1 96 ? 1.961 -8.904 -0.678 1.00 96.62 96 GLY A N 1
ATOM 741 C CA . GLY A 1 96 ? 0.954 -8.875 -1.741 1.00 96.62 96 GLY A CA 1
ATOM 742 C C . GLY A 1 96 ? 0.144 -7.582 -1.837 1.00 96.62 96 GLY A C 1
ATOM 743 O O . GLY A 1 96 ? -0.987 -7.603 -2.324 1.00 96.62 96 GLY A O 1
ATOM 744 N N . TRP A 1 97 ? 0.688 -6.451 -1.371 1.00 98.62 97 TRP A N 1
ATOM 745 C CA . TRP A 1 97 ? 0.078 -5.146 -1.613 1.00 98.62 97 TRP A CA 1
ATOM 746 C C . TRP A 1 97 ? 1.088 -3.999 -1.696 1.00 98.62 97 TRP A C 1
ATOM 748 O O . TRP A 1 97 ? 2.139 -4.021 -1.055 1.00 98.62 97 TRP A O 1
ATOM 758 N N . VAL A 1 98 ? 0.727 -2.970 -2.460 1.00 98.88 98 VAL A N 1
ATOM 759 C CA . VAL A 1 98 ? 1.352 -1.641 -2.458 1.00 98.88 98 VAL A CA 1
ATOM 760 C C . VAL A 1 98 ? 0.245 -0.593 -2.489 1.00 98.88 98 VAL A C 1
ATOM 762 O O . VAL A 1 98 ? -0.780 -0.784 -3.148 1.00 98.88 98 VAL A O 1
ATOM 765 N N . ALA A 1 99 ? 0.420 0.486 -1.734 1.00 98.81 99 ALA A N 1
ATOM 766 C CA . ALA A 1 99 ? -0.560 1.551 -1.620 1.00 98.81 99 ALA A CA 1
ATOM 767 C C . ALA A 1 99 ? 0.065 2.902 -1.950 1.00 98.81 99 ALA A C 1
ATOM 769 O O . ALA A 1 99 ? 1.180 3.197 -1.534 1.00 98.81 99 ALA A O 1
ATOM 770 N N . PHE A 1 100 ? -0.695 3.734 -2.646 1.00 98.88 100 PHE A N 1
ATOM 771 C CA . PHE A 1 100 ? -0.469 5.162 -2.769 1.00 98.88 100 PHE A CA 1
ATOM 772 C C . PHE A 1 100 ? -1.533 5.898 -1.964 1.00 98.88 100 PHE A C 1
ATOM 774 O O . PHE A 1 100 ? -2.714 5.562 -2.058 1.00 98.88 100 PHE A O 1
ATOM 781 N N . SER A 1 101 ? -1.155 6.925 -1.211 1.00 98.62 101 SER A N 1
ATOM 782 C CA . SER A 1 101 ? -2.119 7.853 -0.623 1.00 98.62 101 SER A CA 1
ATOM 783 C C . SER A 1 101 ? -1.747 9.299 -0.884 1.00 98.62 101 SER A C 1
ATOM 785 O O . SER A 1 101 ? -0.573 9.639 -0.968 1.00 98.62 101 SER A O 1
ATOM 787 N N . GLN A 1 102 ? -2.766 10.146 -1.005 1.00 98.00 102 GLN A N 1
ATOM 788 C CA . GLN A 1 102 ? -2.651 11.585 -1.199 1.00 98.00 102 GLN A CA 1
ATOM 789 C C . GLN A 1 102 ? -3.492 12.295 -0.138 1.00 98.00 102 GLN A C 1
ATOM 791 O O . GLN A 1 102 ? -4.704 12.467 -0.298 1.00 98.00 102 GLN A O 1
ATOM 796 N N . GLY A 1 103 ? -2.851 12.719 0.952 1.00 96.56 103 GLY A N 1
ATOM 797 C CA . GLY A 1 103 ? -3.537 13.294 2.114 1.00 96.56 103 GLY A CA 1
ATOM 798 C C . GLY A 1 103 ? -4.319 14.579 1.817 1.00 96.56 103 GLY A C 1
ATOM 799 O O . GLY A 1 103 ? -5.394 14.778 2.375 1.00 96.56 103 GLY A O 1
ATOM 800 N N . SER A 1 104 ? -3.852 15.419 0.889 1.00 95.44 104 SER A N 1
ATOM 801 C CA . SER A 1 104 ? -4.497 16.696 0.526 1.00 95.44 104 SER A CA 1
ATOM 802 C C . SER A 1 104 ? -5.920 16.538 -0.010 1.00 95.44 104 SER A C 1
ATOM 804 O O . SER A 1 104 ? -6.742 17.448 0.100 1.00 95.44 104 SER A O 1
ATOM 806 N N . THR A 1 105 ? -6.207 15.374 -0.585 1.00 95.81 105 THR A N 1
ATOM 807 C CA . THR A 1 105 ? -7.526 14.998 -1.080 1.00 95.81 105 THR A CA 1
ATOM 808 C C . THR A 1 105 ? -8.039 13.739 -0.393 1.00 95.81 105 THR A C 1
ATOM 810 O O . THR A 1 105 ? -9.130 13.292 -0.701 1.00 95.81 105 THR A O 1
ATOM 813 N N . GLN A 1 106 ? -7.309 13.168 0.563 1.00 97.81 106 GLN A N 1
ATOM 814 C CA . GLN A 1 106 ? -7.653 11.915 1.235 1.00 97.81 106 GLN A CA 1
ATOM 815 C C . GLN A 1 106 ? -7.904 10.753 0.265 1.00 97.81 106 GLN A C 1
ATOM 817 O O . GLN A 1 106 ? -8.746 9.918 0.553 1.00 97.81 106 GLN A O 1
ATOM 822 N N . HIS A 1 107 ? -7.261 10.694 -0.905 1.00 98.25 107 HIS A N 1
ATOM 823 C CA . HIS A 1 107 ? -7.383 9.517 -1.776 1.00 98.25 107 HIS A CA 1
ATOM 824 C C . HIS A 1 107 ? -6.377 8.446 -1.363 1.00 98.25 107 HIS A C 1
ATOM 826 O O . HIS A 1 107 ? -5.236 8.763 -1.030 1.00 98.25 107 HIS A O 1
ATOM 832 N N . ALA A 1 108 ? -6.783 7.186 -1.457 1.00 98.62 108 ALA A N 1
ATOM 833 C CA . ALA A 1 108 ? -5.900 6.037 -1.369 1.00 98.62 108 ALA A CA 1
ATOM 834 C C . ALA A 1 108 ? -6.183 5.078 -2.525 1.00 98.62 108 ALA A C 1
ATOM 836 O O . ALA A 1 108 ? -7.339 4.748 -2.795 1.00 98.62 108 ALA A O 1
ATOM 837 N N . PHE A 1 109 ? -5.120 4.639 -3.187 1.00 98.69 109 PHE A N 1
ATOM 838 C CA . PHE A 1 109 ? -5.122 3.639 -4.244 1.00 98.69 109 PHE A CA 1
ATOM 839 C C . PHE A 1 109 ? -4.291 2.443 -3.788 1.00 98.69 109 PHE A C 1
ATOM 841 O O . PHE A 1 109 ? -3.182 2.623 -3.291 1.00 98.69 109 PHE A O 1
ATOM 848 N N . VAL A 1 110 ? -4.813 1.231 -3.946 1.00 98.75 110 VAL A N 1
ATOM 849 C CA . VAL A 1 110 ? -4.142 0.007 -3.504 1.00 98.75 110 VAL A CA 1
ATOM 850 C C . VAL A 1 110 ? -4.126 -1.010 -4.633 1.00 98.75 110 VAL A C 1
ATOM 852 O O . VAL A 1 110 ? -5.171 -1.361 -5.180 1.00 98.75 110 VAL A O 1
ATOM 855 N N . GLN A 1 111 ? -2.943 -1.534 -4.938 1.00 98.69 111 GLN A N 1
ATOM 856 C CA . GLN A 1 111 ? -2.782 -2.740 -5.743 1.00 98.69 111 GLN A CA 1
ATOM 857 C C . GLN A 1 111 ? -2.616 -3.930 -4.800 1.00 98.69 111 GLN A C 1
ATOM 859 O O . GLN A 1 111 ? -1.721 -3.930 -3.955 1.00 98.69 111 GLN A O 1
ATOM 864 N N . ARG A 1 112 ? -3.463 -4.951 -4.954 1.00 98.38 112 ARG A N 1
ATOM 865 C CA . ARG A 1 112 ? -3.346 -6.249 -4.272 1.00 98.38 112 ARG A CA 1
ATOM 866 C C . ARG A 1 112 ? -3.020 -7.337 -5.284 1.00 98.38 112 ARG A C 1
ATOM 868 O O . ARG A 1 112 ? -3.628 -7.375 -6.354 1.00 98.38 112 ARG A O 1
ATOM 875 N N . PHE A 1 113 ? -2.084 -8.213 -4.952 1.00 97.94 113 PHE A N 1
ATOM 876 C CA . PHE A 1 113 ? -1.566 -9.240 -5.853 1.00 97.94 113 PHE A CA 1
ATOM 877 C C . PHE A 1 113 ? -0.997 -10.420 -5.063 1.00 97.94 113 PHE A C 1
ATOM 879 O O . PHE A 1 113 ? -0.618 -10.282 -3.903 1.00 97.94 113 PHE A O 1
ATOM 886 N N . ASP A 1 114 ? -0.905 -11.580 -5.708 1.00 96.94 114 ASP A N 1
ATOM 887 C CA . ASP A 1 114 ? -0.297 -12.760 -5.098 1.00 96.94 114 ASP A CA 1
ATOM 888 C C . ASP A 1 114 ? 1.223 -12.767 -5.304 1.00 96.94 114 ASP A C 1
ATOM 890 O O . ASP A 1 114 ? 1.727 -12.438 -6.382 1.00 96.94 114 ASP A O 1
ATOM 894 N N . VAL A 1 115 ? 1.960 -13.199 -4.277 1.00 97.69 115 VAL A N 1
ATOM 895 C CA . VAL A 1 115 ? 3.415 -13.399 -4.342 1.00 97.69 115 VAL A CA 1
ATOM 896 C C . VAL A 1 115 ? 3.735 -14.888 -4.234 1.00 97.69 115 VAL A C 1
ATOM 898 O O . VAL A 1 115 ? 3.466 -15.519 -3.211 1.00 97.69 115 VAL A O 1
ATOM 901 N N . ASP A 1 116 ? 4.356 -15.458 -5.268 1.00 97.19 116 ASP A N 1
ATOM 902 C CA . ASP A 1 116 ? 4.892 -16.818 -5.214 1.00 97.19 116 ASP A CA 1
ATOM 903 C C . ASP A 1 116 ? 6.301 -16.793 -4.615 1.00 97.19 116 ASP A C 1
ATOM 905 O O . ASP A 1 116 ? 7.290 -16.532 -5.295 1.00 97.19 116 ASP A O 1
ATOM 909 N N . LEU A 1 117 ? 6.405 -17.135 -3.331 1.00 96.06 117 LEU A N 1
ATOM 910 C CA . LEU A 1 117 ? 7.668 -17.131 -2.581 1.00 96.06 117 LEU A CA 1
ATOM 911 C C . LEU A 1 117 ? 8.750 -18.077 -3.135 1.00 96.06 117 LEU A C 1
ATOM 913 O O . LEU A 1 117 ? 9.885 -18.048 -2.658 1.00 96.06 117 LEU A O 1
ATOM 917 N N . LYS A 1 118 ? 8.410 -18.960 -4.080 1.00 96.12 118 LYS A N 1
ATOM 918 C CA . LYS A 1 118 ? 9.351 -19.894 -4.716 1.00 96.12 118 LYS A CA 1
ATOM 919 C C . LYS A 1 118 ? 9.732 -19.478 -6.133 1.00 96.12 118 LYS A C 1
ATOM 921 O O . LYS A 1 118 ? 10.624 -20.104 -6.708 1.00 96.12 118 LYS A O 1
ATOM 926 N N . ALA A 1 119 ? 9.058 -18.484 -6.701 1.00 97.38 119 ALA A N 1
ATOM 927 C CA . ALA A 1 119 ? 9.329 -18.028 -8.048 1.00 97.38 119 ALA A CA 1
ATOM 928 C C . ALA A 1 119 ? 10.555 -17.106 -8.105 1.00 97.38 119 ALA A C 1
ATOM 930 O O . ALA A 1 119 ? 10.988 -16.515 -7.116 1.00 97.38 119 ALA A O 1
ATOM 931 N N . GLU A 1 120 ? 11.122 -16.989 -9.302 1.00 97.88 120 GLU A N 1
ATOM 932 C CA . GLU A 1 120 ? 12.165 -16.014 -9.596 1.00 97.88 120 GLU A CA 1
ATOM 933 C C . GLU A 1 120 ? 11.508 -14.723 -10.085 1.00 97.88 120 GLU A C 1
ATOM 935 O O . GLU A 1 120 ? 10.714 -14.757 -11.025 1.00 97.88 120 GLU A O 1
ATOM 940 N N . TYR A 1 121 ? 11.860 -13.597 -9.474 1.00 98.19 121 TYR A N 1
ATOM 941 C CA . TYR A 1 121 ? 11.375 -12.275 -9.862 1.00 98.19 121 TYR A CA 1
ATOM 942 C C . TYR A 1 121 ? 12.494 -11.449 -10.514 1.00 98.19 121 TYR A C 1
ATOM 944 O O . TYR A 1 121 ? 13.673 -11.752 -10.289 1.00 98.19 121 TYR A O 1
ATOM 952 N N . PRO A 1 122 ? 12.152 -10.435 -11.333 1.00 97.25 122 PRO A N 1
ATOM 953 C CA . PRO A 1 122 ? 13.125 -9.500 -11.893 1.00 97.25 122 PRO A CA 1
ATOM 954 C C . PRO A 1 122 ? 13.929 -8.755 -10.823 1.00 97.25 122 PRO A C 1
ATOM 956 O O . PRO A 1 122 ? 13.656 -8.861 -9.628 1.00 97.25 122 PRO A O 1
ATOM 959 N N . ASP A 1 123 ? 14.963 -8.048 -11.279 1.00 96.56 123 ASP A N 1
ATOM 960 C CA . ASP A 1 123 ? 15.725 -7.080 -10.478 1.00 96.56 123 ASP A CA 1
ATOM 961 C C . ASP A 1 123 ? 16.221 -7.622 -9.132 1.00 96.56 123 ASP A C 1
ATOM 963 O O . ASP A 1 123 ? 16.189 -6.961 -8.101 1.00 96.56 123 ASP A O 1
ATOM 967 N N . ASP A 1 124 ? 16.715 -8.863 -9.173 1.00 95.75 124 ASP A N 1
ATOM 968 C CA . ASP A 1 124 ? 17.147 -9.624 -8.002 1.00 95.75 124 ASP A CA 1
ATOM 969 C C . ASP A 1 124 ? 16.012 -9.856 -6.995 1.00 95.75 124 ASP A C 1
ATOM 971 O O . ASP A 1 124 ? 16.190 -9.696 -5.801 1.00 95.75 124 ASP A O 1
ATOM 975 N N . GLY A 1 125 ? 14.832 -10.291 -7.436 1.00 97.19 125 GLY A N 1
ATOM 976 C CA . GLY A 1 125 ? 13.766 -10.711 -6.522 1.00 97.19 125 GLY A CA 1
ATOM 977 C C . GLY A 1 125 ? 12.762 -9.626 -6.131 1.00 97.19 125 GLY A C 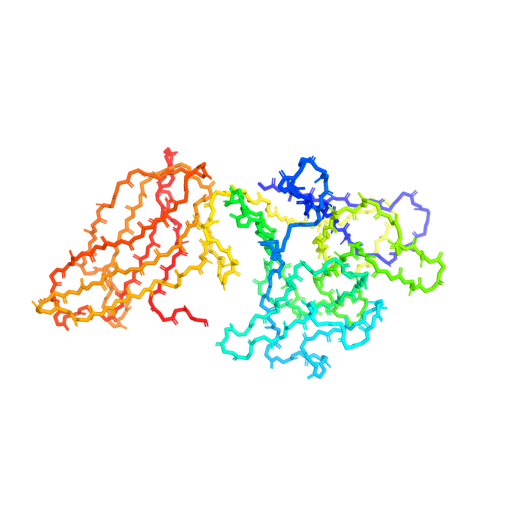1
ATOM 978 O O . GLY A 1 125 ? 12.013 -9.830 -5.177 1.00 97.19 125 GLY A O 1
ATOM 979 N N . VAL A 1 126 ? 12.756 -8.494 -6.829 1.00 98.44 126 VAL A N 1
ATOM 980 C CA . VAL A 1 126 ? 11.847 -7.375 -6.576 1.00 98.44 126 VAL A CA 1
ATOM 981 C C . VAL A 1 126 ? 10.425 -7.728 -7.013 1.00 98.44 126 VAL A C 1
ATOM 983 O O . VAL A 1 126 ? 10.199 -8.242 -8.107 1.00 98.44 126 VAL A O 1
ATOM 986 N N . THR A 1 127 ? 9.456 -7.442 -6.145 1.00 98.56 127 THR A N 1
ATOM 987 C CA . THR A 1 127 ? 8.020 -7.656 -6.397 1.00 98.56 127 THR A CA 1
ATOM 988 C C . THR A 1 127 ? 7.256 -6.340 -6.522 1.00 98.56 127 THR A C 1
ATOM 990 O O . THR A 1 127 ? 6.206 -6.302 -7.163 1.00 98.56 127 THR A O 1
ATOM 993 N N . VAL A 1 128 ? 7.792 -5.266 -5.934 1.00 98.75 128 VAL A N 1
ATOM 994 C CA . VAL A 1 128 ? 7.245 -3.909 -5.988 1.00 98.75 128 VAL A CA 1
ATOM 995 C C . VAL A 1 128 ? 8.354 -2.929 -6.328 1.00 98.75 128 VAL A C 1
ATOM 997 O O . VAL A 1 128 ? 9.406 -2.956 -5.691 1.00 98.75 128 VAL A O 1
ATOM 1000 N N . GLU A 1 129 ? 8.103 -2.013 -7.255 1.00 98.75 129 GLU A N 1
ATOM 1001 C CA . GLU A 1 129 ? 8.968 -0.852 -7.470 1.00 98.75 129 GLU A CA 1
ATOM 1002 C C . GLU A 1 129 ? 8.204 0.448 -7.209 1.00 98.75 129 GLU A C 1
ATOM 1004 O O . GLU A 1 129 ? 6.981 0.532 -7.361 1.00 98.75 129 GLU A O 1
ATOM 1009 N N . CYS A 1 130 ? 8.945 1.463 -6.768 1.00 98.62 130 CYS A N 1
ATOM 1010 C CA . CYS A 1 130 ? 8.450 2.825 -6.627 1.00 98.62 130 CYS A CA 1
ATOM 1011 C C . CYS A 1 130 ? 9.376 3.759 -7.401 1.00 98.62 130 CYS A C 1
ATOM 1013 O O . CYS A 1 130 ? 10.568 3.852 -7.089 1.00 98.62 130 CYS A O 1
ATOM 1015 N N . TRP A 1 131 ? 8.820 4.475 -8.376 1.00 97.69 131 TRP A N 1
ATOM 1016 C CA . TRP A 1 131 ? 9.503 5.547 -9.101 1.00 97.69 131 TRP A CA 1
ATOM 1017 C C . TRP A 1 131 ? 8.966 6.904 -8.660 1.00 97.69 131 TRP A C 1
ATOM 1019 O O . TRP A 1 131 ? 7.774 7.065 -8.396 1.00 97.69 131 TRP A O 1
ATOM 1029 N N . THR A 1 132 ? 9.836 7.905 -8.608 1.00 97.25 132 THR A N 1
ATOM 1030 C CA . THR A 1 132 ? 9.430 9.301 -8.477 1.00 97.25 132 THR A CA 1
ATOM 1031 C C . THR A 1 132 ? 10.120 10.163 -9.509 1.00 97.25 132 THR A C 1
ATOM 1033 O O . THR A 1 132 ? 11.338 10.108 -9.698 1.00 97.25 132 THR A O 1
ATOM 1036 N N . VAL A 1 133 ? 9.329 11.025 -10.141 1.00 94.62 133 VAL A N 1
ATOM 1037 C CA . VAL A 1 133 ? 9.874 12.170 -10.863 1.00 94.62 133 VAL A CA 1
ATOM 1038 C C . VAL A 1 133 ? 10.073 13.303 -9.870 1.00 94.62 133 VAL A C 1
ATOM 1040 O O . VAL A 1 133 ? 9.212 13.573 -9.043 1.00 94.62 133 VAL A O 1
ATOM 1043 N N . GLY A 1 134 ? 11.205 13.986 -9.948 1.00 93.50 134 GLY A N 1
ATOM 1044 C CA . GLY A 1 134 ? 11.504 15.100 -9.064 1.00 93.50 134 GLY A CA 1
ATOM 1045 C C . GLY A 1 134 ? 12.768 15.820 -9.485 1.00 93.50 134 GLY A C 1
ATOM 1046 O O . GLY A 1 134 ? 13.417 15.412 -10.445 1.00 93.50 134 GLY A O 1
ATOM 1047 N N . ALA A 1 135 ? 13.132 16.889 -8.787 1.00 93.19 135 ALA A N 1
ATOM 1048 C CA . ALA A 1 135 ? 14.383 17.579 -9.048 1.00 93.19 135 ALA A CA 1
ATOM 1049 C C . ALA A 1 135 ? 15.575 16.619 -8.961 1.00 93.19 135 ALA A C 1
ATOM 1051 O O . ALA A 1 135 ? 15.669 15.773 -8.070 1.00 93.19 135 ALA A O 1
ATOM 1052 N N . GLY A 1 136 ? 16.506 16.783 -9.896 1.00 91.00 136 GLY A N 1
ATOM 1053 C CA . GLY A 1 136 ? 17.738 16.017 -9.946 1.00 91.00 136 GLY A CA 1
ATOM 1054 C C . GLY A 1 136 ? 18.066 15.520 -11.345 1.00 91.00 136 GLY A C 1
ATOM 1055 O O . GLY A 1 136 ? 17.287 15.635 -12.294 1.00 91.00 136 GLY A O 1
ATOM 1056 N N . GLN A 1 137 ? 19.266 14.962 -11.445 1.00 90.25 137 GLN A N 1
ATOM 1057 C CA . GLN A 1 137 ? 19.809 14.366 -12.654 1.00 90.25 137 GLN A CA 1
ATOM 1058 C C . GLN A 1 137 ? 20.266 12.951 -12.337 1.00 90.25 137 GLN A C 1
ATOM 1060 O O . GLN A 1 137 ? 20.971 12.733 -11.351 1.00 90.25 137 GLN A O 1
ATOM 1065 N N . VAL A 1 138 ? 19.897 11.995 -13.184 1.00 83.50 138 VAL A N 1
ATOM 1066 C CA . VAL A 1 138 ? 20.392 10.624 -13.073 1.00 83.50 138 VAL A CA 1
ATOM 1067 C C . VAL A 1 138 ? 20.524 9.988 -14.448 1.00 83.50 138 VAL A C 1
ATOM 1069 O O . VAL A 1 138 ? 19.604 10.019 -15.264 1.00 83.50 138 VAL A O 1
ATOM 1072 N N . GLY A 1 139 ? 21.696 9.413 -14.722 1.00 84.69 139 GLY A N 1
ATOM 1073 C CA . GLY A 1 139 ? 22.020 8.899 -16.051 1.00 84.69 139 GLY A CA 1
ATOM 1074 C C . GLY A 1 139 ? 21.880 9.989 -17.119 1.00 84.69 139 GLY A C 1
ATOM 1075 O O . GLY A 1 139 ? 22.570 11.003 -17.075 1.00 84.69 139 GLY A O 1
ATOM 1076 N N . ASN A 1 140 ? 20.987 9.766 -18.083 1.00 87.06 140 ASN A N 1
ATOM 1077 C CA . ASN A 1 140 ? 20.654 10.702 -19.160 1.00 87.06 140 ASN A CA 1
ATOM 1078 C C . ASN A 1 140 ? 19.364 11.509 -18.908 1.00 87.06 140 ASN A C 1
ATOM 1080 O O . ASN A 1 140 ? 18.890 12.181 -19.825 1.00 87.06 140 ASN A O 1
ATOM 1084 N N . LEU A 1 141 ? 18.777 11.412 -17.713 1.00 88.31 141 LEU A N 1
ATOM 1085 C CA . LEU A 1 141 ? 17.555 12.114 -17.324 1.00 88.31 141 LEU A CA 1
ATOM 1086 C C . LEU A 1 141 ? 17.900 13.346 -16.478 1.00 88.31 141 LEU A C 1
ATOM 1088 O O . LEU A 1 141 ? 18.722 13.264 -15.566 1.00 88.31 141 LEU A O 1
ATOM 1092 N N . ASP A 1 142 ? 17.244 14.472 -16.763 1.00 91.56 142 ASP A N 1
ATOM 1093 C CA . ASP A 1 142 ? 17.329 15.710 -15.985 1.00 91.56 142 ASP A CA 1
ATOM 1094 C C . ASP A 1 142 ? 15.931 16.289 -15.772 1.00 91.56 142 ASP A C 1
ATOM 1096 O O . ASP A 1 142 ? 15.256 16.690 -16.724 1.00 91.56 142 ASP A O 1
ATOM 1100 N N . PHE A 1 143 ? 15.515 16.346 -14.511 1.00 92.00 143 PHE A N 1
ATOM 1101 C CA . PHE A 1 143 ? 14.219 16.869 -14.092 1.00 92.00 143 PHE A CA 1
ATOM 1102 C C . PHE A 1 143 ? 14.341 18.095 -13.177 1.00 92.00 143 PHE A C 1
ATOM 1104 O O . PHE A 1 143 ? 13.325 18.577 -12.677 1.00 92.00 143 PHE A O 1
ATOM 1111 N N . THR A 1 144 ? 15.546 18.660 -13.013 1.00 88.06 144 THR A N 1
ATOM 1112 C CA . THR A 1 144 ? 15.861 19.782 -12.099 1.00 88.06 144 THR A CA 1
ATOM 1113 C C . THR A 1 144 ? 14.957 21.009 -12.285 1.00 88.06 144 THR A C 1
ATOM 1115 O O . THR A 1 144 ? 14.682 21.726 -11.328 1.00 88.06 144 THR A O 1
ATOM 1118 N N . GLY A 1 145 ? 14.478 21.253 -13.509 1.00 85.25 145 GLY A N 1
ATOM 1119 C CA . GLY A 1 145 ? 13.533 22.330 -13.834 1.00 85.25 145 GLY A CA 1
ATOM 1120 C C . GLY A 1 145 ? 12.207 21.843 -14.417 1.00 85.25 145 GLY A C 1
ATOM 1121 O O . GLY A 1 145 ? 11.484 22.634 -15.023 1.00 85.25 145 GLY A O 1
ATOM 1122 N N . SER A 1 146 ? 11.910 20.546 -14.314 1.00 87.69 146 SER A N 1
ATOM 1123 C CA . SER A 1 146 ? 10.641 20.012 -14.802 1.00 87.69 146 SER A CA 1
ATOM 1124 C C . SER A 1 146 ? 9.491 20.472 -13.904 1.00 87.69 146 SER A C 1
ATOM 1126 O O . SER A 1 146 ? 9.686 20.762 -12.733 1.00 87.69 146 SER A O 1
ATOM 1128 N N . ASN A 1 147 ? 8.277 20.540 -14.443 1.00 86.62 147 ASN A N 1
ATOM 1129 C CA . ASN A 1 147 ? 7.069 20.746 -13.638 1.00 86.62 147 ASN A CA 1
ATOM 1130 C C . ASN A 1 147 ? 6.210 19.475 -13.641 1.00 86.62 147 ASN A C 1
ATOM 1132 O O . ASN A 1 147 ? 4.990 19.533 -13.766 1.00 86.62 147 ASN A O 1
ATOM 1136 N N . ILE A 1 148 ? 6.875 18.320 -13.630 1.00 91.44 148 ILE A N 1
ATOM 1137 C CA . ILE A 1 148 ? 6.237 17.008 -13.646 1.00 91.44 148 ILE A CA 1
ATOM 1138 C C . ILE A 1 148 ? 6.198 16.519 -12.206 1.00 91.44 148 ILE A C 1
ATOM 1140 O O . ILE A 1 148 ? 7.239 16.429 -11.557 1.00 91.44 148 ILE A O 1
ATOM 1144 N N . ASN A 1 149 ? 4.992 16.224 -11.721 1.00 95.00 149 ASN A N 1
ATOM 1145 C CA . ASN A 1 149 ? 4.768 15.767 -10.361 1.00 95.00 149 ASN A CA 1
ATOM 1146 C C . ASN A 1 149 ? 3.980 14.454 -10.363 1.00 95.00 149 ASN A C 1
ATOM 1148 O O . ASN A 1 149 ? 2.747 14.466 -10.384 1.00 95.00 149 ASN A O 1
ATOM 1152 N N . HIS A 1 150 ? 4.680 13.322 -10.368 1.00 95.25 150 HIS A N 1
ATOM 1153 C CA . HIS A 1 150 ? 4.046 12.016 -10.225 1.00 95.25 150 HIS A CA 1
ATOM 1154 C C . HIS A 1 150 ? 4.959 11.025 -9.506 1.00 95.25 150 HIS A C 1
ATOM 1156 O O . HIS A 1 150 ? 6.189 11.121 -9.556 1.00 95.25 150 HIS A O 1
ATOM 1162 N N . MET A 1 151 ? 4.316 10.052 -8.875 1.00 98.31 151 MET A N 1
ATOM 1163 C CA . MET A 1 151 ? 4.941 8.823 -8.400 1.00 98.31 151 MET A CA 1
ATOM 1164 C C . MET A 1 151 ? 4.462 7.674 -9.284 1.00 98.31 151 MET A C 1
ATOM 1166 O O . MET A 1 151 ? 3.436 7.796 -9.952 1.00 98.31 151 MET A O 1
ATOM 1170 N N . GLU A 1 152 ? 5.167 6.555 -9.274 1.00 98.38 152 GLU A N 1
ATOM 1171 C CA . GLU A 1 152 ? 4.671 5.314 -9.858 1.00 98.38 152 GLU A CA 1
ATOM 1172 C C . GLU A 1 152 ? 4.718 4.214 -8.811 1.00 98.38 152 GLU A C 1
ATOM 1174 O O . GLU A 1 152 ? 5.670 4.125 -8.031 1.00 98.38 152 GLU A O 1
ATOM 1179 N N . THR A 1 153 ? 3.679 3.387 -8.808 1.00 98.50 153 THR A N 1
ATOM 1180 C CA . THR A 1 153 ? 3.698 2.083 -8.156 1.00 98.50 153 THR A CA 1
ATOM 1181 C C . THR A 1 153 ? 3.730 1.021 -9.230 1.00 98.50 153 THR A C 1
ATOM 1183 O O . THR A 1 153 ? 3.006 1.075 -10.230 1.00 98.50 153 THR A O 1
ATOM 1186 N N . GLU A 1 154 ? 4.592 0.044 -9.018 1.00 98.50 154 GLU A N 1
ATOM 1187 C CA . GLU A 1 154 ? 4.863 -0.975 -10.005 1.00 98.50 154 GLU A CA 1
ATOM 1188 C C . GLU A 1 154 ? 4.781 -2.350 -9.350 1.00 98.50 154 GLU A C 1
ATOM 1190 O O . GLU A 1 154 ? 5.379 -2.571 -8.298 1.00 98.50 154 GLU A O 1
ATOM 1195 N N . VAL A 1 155 ? 4.043 -3.274 -9.964 1.00 98.56 155 VAL A N 1
ATOM 1196 C CA . VAL A 1 155 ? 3.919 -4.659 -9.490 1.00 98.56 155 VAL A CA 1
ATOM 1197 C C . VAL A 1 155 ? 4.566 -5.581 -10.507 1.00 98.56 155 VAL A C 1
ATOM 1199 O O . VAL A 1 155 ? 4.173 -5.624 -11.678 1.00 98.56 155 VAL A O 1
ATOM 1202 N N . LEU A 1 156 ? 5.559 -6.334 -10.046 1.00 98.44 156 LEU A N 1
ATOM 1203 C CA . LEU A 1 156 ? 6.353 -7.219 -10.881 1.00 98.44 156 LEU A CA 1
ATOM 1204 C C . LEU A 1 156 ? 5.879 -8.657 -10.683 1.00 98.44 156 LEU A C 1
ATOM 1206 O O . LEU A 1 156 ? 5.909 -9.203 -9.584 1.00 98.44 156 LEU A O 1
ATOM 1210 N N . GLY A 1 157 ? 5.444 -9.286 -11.769 1.00 98.06 157 GLY A N 1
ATOM 1211 C CA . GLY A 1 157 ? 5.145 -10.709 -11.821 1.00 98.06 157 GLY A CA 1
ATOM 1212 C C . GLY A 1 157 ? 6.415 -11.558 -11.949 1.00 98.06 157 GLY A C 1
ATOM 1213 O O . GLY A 1 157 ? 7.449 -11.079 -12.425 1.00 98.06 157 GLY A O 1
ATOM 1214 N N . PRO A 1 158 ? 6.346 -12.851 -11.589 1.00 98.00 158 PRO A N 1
ATOM 1215 C CA . PRO A 1 158 ? 7.494 -13.740 -11.678 1.00 98.00 158 PRO A CA 1
ATOM 1216 C C . PRO A 1 158 ? 7.933 -13.950 -13.129 1.00 98.00 158 PRO A C 1
ATOM 1218 O O . PRO A 1 158 ? 7.115 -14.003 -14.054 1.00 98.00 158 PRO A O 1
ATOM 1221 N N . LEU A 1 159 ? 9.235 -14.139 -13.321 1.00 98.31 159 LEU A N 1
ATOM 1222 C CA . LEU A 1 159 ? 9.826 -14.469 -14.609 1.00 98.31 159 LEU A CA 1
ATOM 1223 C C . LEU A 1 159 ? 9.460 -15.904 -15.002 1.00 98.31 159 LEU A C 1
ATOM 1225 O O . LEU A 1 159 ? 9.793 -16.864 -14.306 1.00 98.31 159 LEU A O 1
ATOM 1229 N N . GLN A 1 160 ? 8.831 -16.061 -16.165 1.00 98.06 160 GLN A N 1
ATOM 1230 C CA . GLN A 1 160 ? 8.394 -17.355 -16.683 1.00 98.06 160 GLN A CA 1
ATOM 1231 C C . GLN A 1 160 ? 8.914 -17.577 -18.101 1.00 98.06 160 GLN A C 1
ATOM 1233 O O . GLN A 1 160 ? 9.003 -16.647 -18.900 1.00 98.06 160 GLN A O 1
ATOM 1238 N N . THR A 1 161 ? 9.254 -18.827 -18.430 1.00 98.31 161 THR A N 1
ATOM 1239 C CA . THR A 1 161 ? 9.544 -19.208 -19.820 1.00 98.31 161 THR A CA 1
ATOM 1240 C C . THR A 1 161 ? 8.231 -19.446 -20.557 1.00 98.31 161 THR A C 1
ATOM 1242 O O . THR A 1 161 ? 7.476 -20.351 -20.209 1.00 98.31 161 THR A O 1
ATOM 1245 N N . ILE A 1 162 ? 7.980 -18.661 -21.597 1.00 98.38 162 ILE A N 1
ATOM 1246 C CA . ILE A 1 162 ? 6.730 -18.635 -22.352 1.00 98.38 162 ILE A CA 1
ATOM 1247 C C . ILE A 1 162 ? 6.998 -19.216 -23.737 1.00 98.38 162 ILE A C 1
ATOM 1249 O O . ILE A 1 162 ? 7.751 -18.647 -24.532 1.00 98.38 162 ILE A O 1
ATOM 1253 N N . GLN A 1 163 ? 6.393 -20.364 -24.031 1.00 98.69 163 GLN A N 1
ATOM 1254 C CA . GLN A 1 163 ? 6.523 -21.016 -25.336 1.00 98.69 163 GLN A CA 1
ATOM 1255 C C . GLN A 1 163 ? 5.835 -20.196 -26.444 1.00 98.69 163 GLN A C 1
ATOM 1257 O O . GLN A 1 163 ? 4.916 -19.435 -26.139 1.00 98.69 163 GLN A O 1
ATOM 1262 N N . PRO A 1 164 ? 6.233 -20.345 -27.723 1.00 98.75 164 PRO A N 1
ATOM 1263 C CA . PRO A 1 164 ? 5.512 -19.751 -28.850 1.00 98.75 164 PRO A CA 1
ATOM 1264 C C . PRO A 1 164 ? 4.006 -20.041 -28.787 1.00 98.75 164 PRO A C 1
ATOM 1266 O O . PRO A 1 164 ? 3.596 -21.195 -28.670 1.00 98.75 164 PRO A O 1
ATOM 1269 N N . GLY A 1 165 ? 3.184 -18.994 -28.841 1.00 98.50 165 GLY A N 1
ATOM 1270 C CA . GLY A 1 165 ? 1.723 -19.070 -28.752 1.00 98.50 165 GLY A CA 1
ATOM 1271 C C . GLY A 1 165 ? 1.151 -19.272 -27.343 1.00 98.50 165 GLY A C 1
ATOM 1272 O O . GLY A 1 165 ? -0.068 -19.244 -27.197 1.00 98.50 165 GLY A O 1
ATOM 1273 N N . ALA A 1 166 ? 1.982 -19.461 -26.313 1.00 98.62 166 ALA A N 1
ATOM 1274 C CA . ALA A 1 166 ? 1.527 -19.572 -24.929 1.00 98.62 166 ALA A CA 1
ATOM 1275 C C . ALA A 1 166 ? 1.349 -18.194 -24.273 1.00 98.62 166 ALA A C 1
ATOM 1277 O O . ALA A 1 166 ? 1.952 -17.199 -24.695 1.00 98.62 166 ALA A O 1
ATOM 1278 N N . SER A 1 167 ? 0.556 -18.166 -23.202 1.00 98.31 167 SER A N 1
ATOM 1279 C CA . SER A 1 167 ? 0.290 -16.968 -22.408 1.00 98.31 167 SER A CA 1
ATOM 1280 C C . SER A 1 167 ? 0.610 -17.192 -20.934 1.00 98.31 167 SER A C 1
ATOM 1282 O O . SER A 1 167 ? 0.507 -18.310 -20.432 1.00 98.31 167 SER A O 1
ATOM 1284 N N . ILE A 1 168 ? 0.956 -16.109 -20.247 1.00 97.75 168 ILE A N 1
ATOM 1285 C CA . ILE A 1 168 ? 1.001 -16.028 -18.783 1.00 97.75 168 ILE A CA 1
ATOM 1286 C C . ILE A 1 168 ? 0.045 -14.932 -18.321 1.00 97.75 168 ILE A C 1
ATOM 1288 O O . ILE A 1 168 ? -0.259 -14.013 -19.089 1.00 97.75 168 ILE A O 1
ATOM 1292 N N . SER A 1 169 ? -0.398 -15.012 -17.069 1.00 97.50 169 SER A N 1
ATOM 1293 C CA . SER A 1 169 ? -1.303 -14.027 -16.482 1.00 97.50 169 SER A CA 1
ATOM 1294 C C . SER A 1 169 ? -0.850 -13.601 -15.091 1.00 97.50 169 SER A C 1
ATOM 1296 O O . SER A 1 169 ? -0.263 -14.392 -14.355 1.00 97.50 169 SER A O 1
ATOM 1298 N N . LEU A 1 170 ? -1.160 -12.355 -14.741 1.00 97.62 170 LEU A N 1
ATOM 1299 C CA . LEU A 1 170 ? -0.959 -11.770 -13.420 1.00 97.62 170 LEU A CA 1
ATOM 1300 C C . LEU A 1 170 ? -2.320 -11.244 -12.931 1.00 97.62 170 LEU A C 1
ATOM 1302 O O . LEU A 1 170 ? -2.762 -10.185 -13.389 1.00 97.62 170 LEU A O 1
ATOM 1306 N N . PRO A 1 171 ? -3.040 -12.008 -12.088 1.00 97.25 171 PRO A N 1
ATOM 1307 C CA . PRO A 1 171 ? -4.261 -11.531 -11.459 1.00 97.25 171 PRO A CA 1
ATOM 1308 C C . PRO A 1 171 ? -3.921 -10.524 -10.358 1.00 97.25 171 PRO A C 1
ATOM 1310 O O . PRO A 1 171 ? -2.982 -10.716 -9.588 1.00 97.25 171 PRO A O 1
ATOM 1313 N N . MET A 1 172 ? -4.706 -9.457 -10.280 1.00 97.38 172 MET A N 1
ATOM 1314 C CA . MET A 1 172 ? -4.571 -8.434 -9.250 1.00 97.38 172 MET A CA 1
ATOM 1315 C C . MET A 1 172 ? -5.895 -7.715 -9.016 1.00 97.38 172 MET A C 1
ATOM 1317 O O . MET A 1 172 ? -6.867 -7.867 -9.766 1.00 97.38 172 MET A O 1
ATOM 1321 N N . THR A 1 173 ? -5.933 -6.891 -7.983 1.00 97.75 173 THR A N 1
ATOM 1322 C CA . THR A 1 173 ? -7.052 -5.995 -7.732 1.00 97.75 173 THR A CA 1
ATOM 1323 C C . THR A 1 173 ? -6.540 -4.587 -7.517 1.00 97.75 173 THR A C 1
ATOM 1325 O O . THR A 1 173 ? -5.562 -4.379 -6.807 1.00 97.75 173 THR A O 1
ATOM 1328 N N . TRP A 1 174 ? -7.210 -3.639 -8.159 1.00 97.56 174 TRP A N 1
ATOM 1329 C CA . TRP A 1 174 ? -7.035 -2.216 -7.934 1.00 97.56 174 TRP A CA 1
ATOM 1330 C C . TRP A 1 174 ? -8.215 -1.730 -7.113 1.00 97.56 174 TRP A C 1
ATOM 1332 O O . TRP A 1 174 ? -9.358 -1.924 -7.526 1.00 97.56 174 TRP A O 1
ATOM 1342 N N . GLU A 1 175 ? -7.916 -1.115 -5.980 1.00 98.06 175 GLU A N 1
ATOM 1343 C CA . GLU A 1 175 ? -8.900 -0.575 -5.052 1.00 98.06 175 GLU A CA 1
ATOM 1344 C C . GLU A 1 175 ? -8.676 0.925 -4.891 1.00 98.06 175 GLU A C 1
ATOM 1346 O O . GLU A 1 175 ? -7.533 1.387 -4.837 1.00 98.06 175 GLU A O 1
ATOM 1351 N N . LEU A 1 176 ? -9.761 1.691 -4.799 1.00 97.56 176 LEU A N 1
ATOM 1352 C CA . LEU A 1 176 ? -9.716 3.135 -4.593 1.00 97.56 176 LEU A CA 1
ATOM 1353 C C . LEU A 1 176 ? -10.709 3.514 -3.499 1.00 97.56 176 LEU A C 1
ATOM 1355 O O . LEU A 1 176 ? -11.873 3.124 -3.558 1.00 97.56 176 LEU A O 1
ATOM 1359 N N . CYS A 1 177 ? -10.268 4.309 -2.531 1.00 98.75 177 CYS A N 1
ATOM 1360 C CA . CYS A 1 177 ? -11.145 4.829 -1.489 1.00 98.75 177 CYS A CA 1
ATOM 1361 C C . CYS A 1 177 ? -10.676 6.190 -0.970 1.00 98.75 177 CYS A C 1
ATOM 1363 O O . CYS A 1 177 ? -9.595 6.679 -1.321 1.00 98.75 177 CYS A O 1
ATOM 1365 N N . ARG A 1 178 ? -11.486 6.805 -0.106 1.00 98.69 178 ARG A N 1
ATOM 1366 C CA . ARG A 1 178 ? -11.019 7.865 0.775 1.00 98.69 178 ARG A CA 1
ATOM 1367 C C . ARG A 1 178 ? -10.365 7.276 2.017 1.00 98.69 178 ARG A C 1
ATOM 1369 O O . ARG A 1 178 ? -10.960 6.440 2.688 1.00 98.69 178 ARG A O 1
ATOM 1376 N N . CYS A 1 179 ? -9.182 7.769 2.361 1.00 98.31 179 CYS A N 1
ATOM 1377 C CA . CYS A 1 179 ? -8.495 7.433 3.600 1.00 98.31 179 CYS A CA 1
ATOM 1378 C C . CYS A 1 179 ? -7.600 8.598 4.045 1.00 98.31 179 CYS A C 1
ATOM 1380 O O . CYS A 1 179 ? -6.960 9.265 3.231 1.00 98.31 179 CYS A O 1
ATOM 1382 N N . ASP A 1 180 ? -7.576 8.856 5.349 1.00 95.12 180 ASP A N 1
ATOM 1383 C CA . ASP A 1 180 ? -6.892 10.006 5.940 1.00 95.12 180 ASP A CA 1
ATOM 1384 C C . ASP A 1 180 ? -5.484 9.633 6.427 1.00 95.12 180 ASP A C 1
ATOM 1386 O O . ASP A 1 180 ? -5.281 9.320 7.603 1.00 95.12 180 ASP A O 1
ATOM 1390 N N . GLY A 1 181 ? -4.514 9.653 5.507 1.00 95.00 181 GLY A N 1
ATOM 1391 C CA . GLY A 1 181 ? -3.085 9.508 5.806 1.00 95.00 181 GLY A CA 1
ATOM 1392 C C . GLY A 1 181 ? -2.356 8.422 5.000 1.00 95.00 181 GLY A C 1
ATOM 1393 O O . GLY A 1 181 ? -2.920 7.839 4.071 1.00 95.00 181 GLY A O 1
ATOM 1394 N N . PRO A 1 182 ? -1.072 8.163 5.317 1.00 96.94 182 PRO A N 1
ATOM 1395 C CA . PRO A 1 182 ? -0.322 7.026 4.784 1.00 96.94 182 PRO A CA 1
ATOM 1396 C C . PRO A 1 182 ? -1.007 5.702 5.124 1.00 96.94 182 PRO A C 1
ATOM 1398 O O . PRO A 1 182 ? -1.465 5.516 6.250 1.00 96.94 182 PRO A O 1
ATOM 1401 N N . ILE A 1 183 ? -1.056 4.774 4.169 1.00 98.50 183 ILE A N 1
ATOM 1402 C CA . ILE A 1 183 ? -1.640 3.452 4.404 1.00 98.50 183 ILE A CA 1
ATOM 1403 C C . ILE A 1 183 ? -0.634 2.569 5.135 1.00 98.50 183 ILE A C 1
ATOM 1405 O O . ILE A 1 183 ? 0.488 2.383 4.668 1.00 98.50 183 ILE A O 1
ATOM 1409 N N . ILE A 1 184 ? -1.048 2.009 6.268 1.00 98.06 184 ILE A N 1
ATOM 1410 C CA . ILE A 1 184 ? -0.210 1.152 7.112 1.00 98.06 184 ILE A CA 1
ATOM 1411 C C . ILE A 1 184 ? -0.592 -0.328 7.049 1.00 98.06 184 ILE A C 1
ATOM 1413 O O . ILE A 1 184 ? 0.226 -1.187 7.349 1.00 98.06 184 ILE A O 1
ATOM 1417 N N . ALA A 1 185 ? -1.823 -0.636 6.642 1.00 98.00 185 ALA A N 1
ATOM 1418 C CA . ALA A 1 185 ? -2.279 -2.005 6.443 1.00 98.00 185 ALA A CA 1
ATOM 1419 C C . ALA A 1 185 ? -3.393 -2.058 5.398 1.00 98.00 185 ALA A C 1
ATOM 1421 O O . ALA A 1 185 ? -4.156 -1.102 5.229 1.00 98.00 185 ALA A O 1
ATOM 1422 N N . VAL A 1 186 ? -3.506 -3.203 4.732 1.00 98.44 186 VAL A N 1
ATOM 1423 C CA . VAL A 1 186 ? -4.531 -3.492 3.730 1.00 98.44 186 VAL A CA 1
ATOM 1424 C C . VAL A 1 186 ? -5.157 -4.838 4.065 1.00 98.44 186 VAL A C 1
ATOM 1426 O O . VAL A 1 186 ? -4.447 -5.810 4.314 1.00 98.44 186 VAL A O 1
ATOM 1429 N N . GLN A 1 187 ? -6.484 -4.889 4.046 1.00 97.69 187 GLN A N 1
ATOM 1430 C CA . GLN A 1 187 ? -7.282 -6.102 4.200 1.00 97.69 187 GLN A CA 1
ATOM 1431 C C . GLN A 1 187 ? -8.358 -6.149 3.103 1.00 97.69 187 GLN A C 1
ATOM 1433 O O . GLN A 1 187 ? -8.575 -5.148 2.419 1.00 97.69 187 GLN A O 1
ATOM 1438 N N . PRO A 1 188 ? -9.050 -7.282 2.881 1.00 96.69 188 PRO A N 1
ATOM 1439 C CA . PRO A 1 188 ? -10.065 -7.361 1.832 1.00 96.69 188 PRO A CA 1
ATOM 1440 C C . PRO A 1 188 ? -11.184 -6.316 1.942 1.00 96.69 188 PRO A C 1
ATOM 1442 O O . PRO A 1 188 ? -11.722 -5.933 0.912 1.00 96.69 188 PRO A O 1
ATOM 1445 N N . GLY A 1 189 ? -11.512 -5.842 3.151 1.00 97.69 189 GLY A N 1
ATOM 1446 C CA . GLY A 1 189 ? -12.566 -4.847 3.370 1.00 97.69 189 GLY A CA 1
ATOM 1447 C C . GLY A 1 189 ? -12.117 -3.395 3.193 1.00 97.69 189 GLY A C 1
ATOM 1448 O O . GLY A 1 189 ? -12.965 -2.502 3.156 1.00 97.69 189 GLY A O 1
ATOM 1449 N N . GLY A 1 190 ? -10.809 -3.132 3.100 1.00 98.44 190 GLY A N 1
ATOM 1450 C CA . GLY A 1 190 ? -10.297 -1.770 2.986 1.00 98.44 190 GLY A CA 1
ATOM 1451 C C . GLY A 1 190 ? -8.838 -1.589 3.397 1.00 98.44 190 GLY A C 1
ATOM 1452 O O . GLY A 1 190 ? -8.037 -2.524 3.441 1.00 98.44 190 GLY A O 1
ATOM 1453 N N . CYS A 1 191 ? -8.484 -0.351 3.725 1.00 98.69 191 CYS A N 1
ATOM 1454 C CA . CYS A 1 191 ? -7.143 0.030 4.151 1.00 98.69 191 CYS A CA 1
ATOM 1455 C C . CYS A 1 191 ? -7.162 0.817 5.465 1.00 98.69 191 CYS A C 1
ATOM 1457 O O . CYS A 1 191 ? -8.128 1.508 5.788 1.00 98.69 191 CYS A O 1
ATOM 1459 N N . THR A 1 192 ? -6.064 0.741 6.208 1.00 98.62 192 THR A N 1
ATOM 1460 C CA . THR A 1 192 ? -5.879 1.406 7.501 1.00 98.62 192 THR A CA 1
ATOM 1461 C C . THR A 1 192 ? -4.850 2.520 7.364 1.00 98.62 192 THR A C 1
ATOM 1463 O O . THR A 1 192 ? -3.758 2.264 6.868 1.00 98.62 192 THR A O 1
ATOM 1466 N N . ALA A 1 193 ? -5.165 3.721 7.851 1.00 98.12 193 ALA A N 1
ATOM 1467 C CA . ALA A 1 193 ? -4.199 4.811 8.043 1.00 98.12 193 ALA A CA 1
ATOM 1468 C C . ALA A 1 193 ? -3.863 5.047 9.525 1.00 98.12 193 ALA A C 1
ATOM 1470 O O . ALA A 1 193 ? -2.769 5.495 9.861 1.00 98.12 193 ALA A O 1
ATOM 1471 N N . ARG A 1 194 ? -4.786 4.710 10.438 1.00 97.44 194 ARG A N 1
ATOM 1472 C CA . ARG A 1 194 ? -4.543 4.689 11.887 1.00 97.44 194 ARG A CA 1
ATOM 1473 C C . ARG A 1 194 ? -5.064 3.380 12.460 1.00 97.44 194 ARG A C 1
ATOM 1475 O O . ARG A 1 194 ? -6.248 3.085 12.302 1.00 97.44 194 ARG A O 1
ATOM 1482 N N . SER A 1 195 ? -4.186 2.622 13.117 1.00 97.00 195 SER A N 1
ATOM 1483 C CA . SER A 1 195 ? -4.495 1.298 13.662 1.00 97.00 195 SER A CA 1
ATOM 1484 C C . SER A 1 195 ? -5.755 1.307 14.518 1.00 97.00 195 SER A C 1
ATOM 1486 O O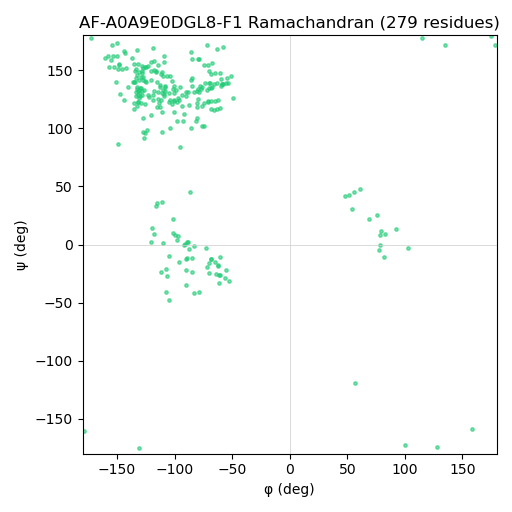 . SER A 1 195 ? -6.010 2.261 15.256 1.00 97.00 195 SER A O 1
ATOM 1488 N N . LEU A 1 196 ? -6.505 0.206 14.464 1.00 97.75 196 LEU A N 1
ATOM 1489 C CA . LEU A 1 196 ? -7.581 -0.035 15.411 1.00 97.75 196 LEU A CA 1
ATOM 1490 C C . LEU A 1 196 ? -6.977 -0.216 16.805 1.00 97.75 196 LEU A C 1
ATOM 1492 O O . LEU A 1 196 ? -6.240 -1.170 17.058 1.00 97.75 196 LEU A O 1
ATOM 1496 N N . THR A 1 197 ? -7.293 0.696 17.713 1.00 96.75 197 THR A N 1
ATOM 1497 C CA . THR A 1 197 ? -6.865 0.625 19.108 1.00 96.75 197 THR A CA 1
ATOM 1498 C C . THR A 1 197 ? -8.074 0.485 20.009 1.00 96.75 197 THR A C 1
ATOM 1500 O O . THR A 1 197 ? -9.149 0.991 19.703 1.00 96.75 197 THR A O 1
ATOM 1503 N N . ALA A 1 198 ? -7.887 -0.210 21.124 1.00 95.19 198 ALA A N 1
ATOM 1504 C CA . ALA A 1 198 ? -8.887 -0.364 22.164 1.00 95.19 198 ALA A CA 1
ATOM 1505 C C . ALA A 1 198 ? -8.221 -0.090 23.512 1.00 95.19 198 ALA A C 1
ATOM 1507 O O . ALA A 1 198 ? -7.265 -0.772 23.887 1.00 95.19 198 ALA A O 1
ATOM 1508 N N . THR A 1 199 ? -8.695 0.925 24.230 1.00 94.88 199 THR A N 1
ATOM 1509 C CA . THR A 1 199 ? -8.126 1.339 25.520 1.00 94.88 199 THR A CA 1
ATOM 1510 C C . THR A 1 199 ? -9.208 1.408 26.584 1.00 94.88 199 THR A C 1
ATOM 1512 O O . THR A 1 199 ? -10.337 1.792 26.304 1.00 94.88 199 THR A O 1
ATOM 1515 N N . VAL A 1 200 ? -8.899 1.000 27.815 1.00 93.62 200 VAL A N 1
ATOM 1516 C CA . VAL A 1 200 ? -9.867 1.083 28.915 1.00 93.62 200 VAL A CA 1
ATOM 1517 C C . VAL A 1 200 ? -9.891 2.514 29.452 1.00 93.62 200 VAL A C 1
ATOM 1519 O O . VAL A 1 200 ? -8.863 3.014 29.907 1.00 93.62 200 VAL A O 1
ATOM 1522 N N . VAL A 1 201 ? -11.062 3.148 29.429 1.00 94.31 201 VAL A N 1
ATOM 1523 C CA . VAL A 1 201 ? -11.302 4.519 29.903 1.00 94.31 201 VAL A CA 1
ATOM 1524 C C . VAL A 1 201 ? -12.583 4.524 30.737 1.00 94.31 201 VAL A C 1
ATOM 1526 O O . VAL A 1 201 ? -13.635 4.115 30.254 1.00 94.31 201 VAL A O 1
ATOM 1529 N N . ASP A 1 202 ? -12.492 4.941 32.003 1.00 91.44 202 ASP A N 1
ATOM 1530 C CA . ASP A 1 202 ? -13.634 5.119 32.919 1.00 91.44 202 ASP A CA 1
ATOM 1531 C C . ASP A 1 202 ? -14.630 3.939 32.966 1.00 91.44 202 ASP A C 1
ATOM 1533 O O . ASP A 1 202 ? -15.848 4.109 32.995 1.00 91.44 202 ASP A O 1
ATOM 1537 N N . GLY A 1 203 ? -14.110 2.706 32.972 1.00 90.12 203 GLY A N 1
ATOM 1538 C CA . GLY A 1 203 ? -14.929 1.487 33.031 1.00 90.12 203 GLY A CA 1
ATOM 1539 C C . GLY A 1 203 ? -15.578 1.080 31.702 1.00 90.12 203 GLY A C 1
ATOM 1540 O O . GLY A 1 203 ? -16.377 0.145 31.678 1.00 90.12 203 GLY A O 1
ATOM 1541 N N . SER A 1 204 ? -15.214 1.741 30.605 1.00 93.62 204 SER A N 1
ATOM 1542 C CA . SER A 1 204 ? -15.572 1.387 29.228 1.00 93.62 204 SER A CA 1
ATOM 1543 C C . SER A 1 204 ? -14.314 1.095 28.409 1.00 93.62 204 SER A C 1
ATOM 1545 O O . SER A 1 204 ? -13.195 1.355 28.852 1.00 93.62 204 SER A O 1
ATOM 1547 N N . ILE A 1 205 ? -14.485 0.543 27.212 1.00 94.31 205 ILE A N 1
ATOM 1548 C CA . ILE A 1 205 ? -13.416 0.420 26.222 1.00 94.31 205 ILE A CA 1
ATOM 1549 C C . ILE A 1 205 ? -13.654 1.475 25.147 1.00 94.31 205 ILE A C 1
ATOM 1551 O O . ILE A 1 205 ? -14.710 1.497 24.518 1.00 94.31 205 ILE A O 1
ATOM 1555 N N . HIS A 1 206 ? -12.670 2.341 24.944 1.00 96.12 206 HIS A N 1
ATOM 1556 C CA . HIS A 1 206 ? -12.626 3.319 23.871 1.00 96.12 206 HIS A CA 1
ATOM 1557 C C . HIS A 1 206 ? -11.907 2.717 22.668 1.00 96.12 206 HIS A C 1
ATOM 1559 O O . HIS A 1 206 ? -10.709 2.424 22.735 1.00 96.12 206 HIS A O 1
ATOM 1565 N N . VAL A 1 207 ? -12.661 2.492 21.595 1.00 96.88 207 VAL A N 1
ATOM 1566 C CA . VAL A 1 207 ? -12.177 1.943 20.331 1.00 96.88 207 VAL A CA 1
ATOM 1567 C C . VAL A 1 207 ? -11.994 3.082 19.336 1.00 96.88 207 VAL A C 1
ATOM 1569 O O . VAL A 1 207 ? -12.946 3.814 19.060 1.00 96.88 207 VAL A O 1
ATOM 1572 N N . THR A 1 208 ? -10.784 3.227 18.790 1.00 97.94 208 THR A N 1
ATOM 1573 C CA . THR A 1 208 ? -10.463 4.293 17.830 1.00 97.94 208 THR A CA 1
ATOM 1574 C C . THR A 1 208 ? -9.658 3.799 16.634 1.00 97.94 208 THR A C 1
ATOM 1576 O O . THR A 1 208 ? -8.950 2.797 16.734 1.00 97.94 208 THR A O 1
ATOM 1579 N N . GLY A 1 209 ? -9.746 4.505 15.505 1.00 97.94 209 GLY A N 1
ATOM 1580 C CA . GLY A 1 209 ? -8.943 4.227 14.312 1.00 97.94 209 GLY A CA 1
ATOM 1581 C C . GLY A 1 209 ? -9.314 5.100 13.109 1.00 97.94 209 GLY A C 1
ATOM 1582 O O . GLY A 1 209 ? -10.200 5.955 13.190 1.00 97.94 209 GLY A O 1
ATOM 1583 N N . GLY A 1 210 ? -8.609 4.913 11.994 1.00 98.31 210 GLY A N 1
ATOM 1584 C CA . GLY A 1 210 ? -8.806 5.664 10.750 1.00 98.31 210 GLY A CA 1
ATOM 1585 C C . GLY A 1 210 ? -8.597 4.770 9.534 1.00 98.31 210 GLY A C 1
ATOM 1586 O O . GLY A 1 210 ? -7.537 4.152 9.398 1.00 98.31 210 GLY A O 1
ATOM 1587 N N . PHE A 1 211 ? -9.607 4.702 8.670 1.00 98.69 211 PHE A N 1
ATOM 1588 C CA . PHE A 1 211 ? -9.730 3.682 7.632 1.00 98.69 211 PHE A CA 1
ATOM 1589 C C . PHE A 1 211 ? -10.335 4.243 6.339 1.00 98.69 211 PHE A C 1
ATOM 1591 O O . PHE A 1 211 ? -10.957 5.306 6.327 1.00 98.69 211 PHE A O 1
ATOM 1598 N N . GLY A 1 212 ? -10.191 3.476 5.265 1.00 98.69 212 GLY A N 1
ATOM 1599 C CA . GLY A 1 212 ? -10.977 3.588 4.040 1.00 98.69 212 GLY A CA 1
ATOM 1600 C C . GLY A 1 212 ? -11.544 2.219 3.683 1.00 98.69 212 GLY A C 1
ATOM 1601 O O . GLY A 1 212 ? -10.915 1.207 3.991 1.00 98.69 212 GLY A O 1
ATOM 1602 N N . VAL A 1 213 ? -12.726 2.177 3.070 1.00 98.75 213 VAL A N 1
ATOM 1603 C CA . VAL A 1 213 ? -13.400 0.931 2.662 1.00 98.75 213 VAL A CA 1
ATOM 1604 C C . VAL A 1 213 ? -13.421 0.804 1.144 1.00 98.75 213 VAL A C 1
ATOM 1606 O O . VAL A 1 213 ? -13.475 1.817 0.448 1.00 98.75 213 VAL A O 1
ATOM 1609 N N . PHE A 1 214 ? -13.376 -0.421 0.622 1.00 98.06 214 PHE A N 1
ATOM 1610 C CA . PHE A 1 214 ? -13.355 -0.655 -0.831 1.00 98.06 214 PHE A CA 1
ATOM 1611 C C . PHE A 1 214 ? -14.745 -0.799 -1.453 1.00 98.06 214 PHE A C 1
ATOM 1613 O O . PHE A 1 214 ? -14.923 -0.486 -2.628 1.00 98.06 214 PHE A O 1
ATOM 1620 N N . ASP A 1 215 ? -15.747 -1.148 -0.647 1.00 97.50 215 ASP A N 1
ATOM 1621 C CA . ASP A 1 215 ? -17.127 -1.321 -1.088 1.00 97.50 215 ASP A CA 1
ATOM 1622 C C . ASP A 1 215 ? -18.102 -0.502 -0.240 1.00 97.50 215 ASP A C 1
ATOM 1624 O O . ASP A 1 215 ? -17.882 -0.247 0.946 1.00 97.50 215 ASP A O 1
ATOM 1628 N N . THR A 1 216 ? -19.225 -0.115 -0.849 1.00 98.38 216 THR A N 1
ATOM 1629 C CA . THR A 1 216 ? -20.377 0.392 -0.099 1.00 98.38 216 THR A CA 1
ATOM 1630 C C . THR A 1 216 ? -20.994 -0.743 0.707 1.00 98.38 216 THR A C 1
ATOM 1632 O O . THR A 1 216 ? -21.226 -1.828 0.172 1.00 98.38 216 THR A O 1
ATOM 1635 N N . GLY A 1 217 ? -21.312 -0.499 1.974 1.00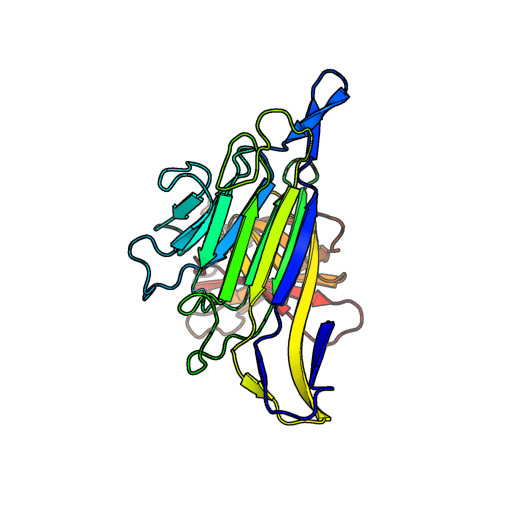 98.06 217 GLY A N 1
ATOM 1636 C CA . GLY A 1 217 ? -21.813 -1.545 2.856 1.00 98.06 217 GLY A CA 1
ATOM 1637 C C . GLY A 1 217 ? -22.145 -1.060 4.258 1.00 98.06 217 GLY A C 1
ATOM 1638 O O . GLY A 1 217 ? -22.328 0.133 4.485 1.00 98.06 217 GLY A O 1
ATOM 1639 N N . GLU A 1 218 ? -22.203 -2.004 5.190 1.00 98.25 218 GLU A N 1
ATOM 1640 C CA . GLU A 1 218 ? -22.374 -1.759 6.622 1.00 98.25 218 GLU A CA 1
ATOM 1641 C C . GLU A 1 218 ? -21.078 -2.107 7.359 1.00 98.25 218 GLU A C 1
ATOM 1643 O O . GLU A 1 218 ? -20.500 -3.177 7.137 1.00 98.25 218 GLU A O 1
ATOM 1648 N N . MET A 1 219 ? -20.617 -1.223 8.243 1.00 98.31 219 MET A N 1
ATOM 1649 C CA . MET A 1 219 ? -19.441 -1.482 9.069 1.00 98.31 219 MET A CA 1
ATOM 1650 C C . MET A 1 219 ? -19.843 -2.038 10.432 1.00 98.31 219 MET A C 1
ATOM 1652 O O . MET A 1 219 ? -20.739 -1.530 11.102 1.00 98.31 219 MET A O 1
ATOM 1656 N N . VAL A 1 220 ? -19.130 -3.068 10.875 1.00 98.06 220 VAL A N 1
ATOM 1657 C CA . VAL A 1 220 ? -19.437 -3.804 12.100 1.00 98.06 220 VAL A CA 1
ATOM 1658 C C . VAL A 1 220 ? -18.196 -3.895 12.972 1.00 98.06 220 VAL A C 1
ATOM 1660 O O . VAL A 1 220 ? -17.139 -4.336 12.5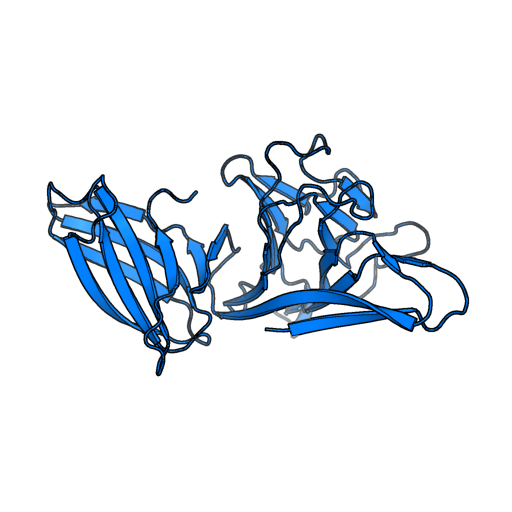24 1.00 98.06 220 VAL A O 1
ATOM 1663 N N . LEU A 1 221 ? -18.342 -3.518 14.240 1.00 97.81 221 LEU A N 1
ATOM 1664 C CA . LEU A 1 221 ? -17.352 -3.741 15.287 1.00 97.81 221 LEU A CA 1
ATOM 1665 C C . LEU A 1 221 ? -17.656 -5.048 16.017 1.00 97.81 221 LEU A C 1
ATOM 1667 O O . LEU A 1 221 ? -18.765 -5.242 16.516 1.00 97.81 221 LEU A O 1
ATOM 1671 N N . ARG A 1 222 ? -16.660 -5.923 16.137 1.00 96.38 222 ARG A N 1
ATOM 1672 C CA . ARG A 1 222 ? -16.740 -7.189 16.874 1.00 96.38 222 ARG A CA 1
ATOM 1673 C C . ARG A 1 222 ? -15.799 -7.181 18.055 1.00 96.38 222 ARG A C 1
ATOM 1675 O O . ARG A 1 222 ? -14.656 -6.752 17.924 1.00 96.38 222 ARG A O 1
ATOM 1682 N N . ALA A 1 223 ? -16.259 -7.724 19.176 1.00 95.56 223 ALA A N 1
ATOM 1683 C CA . ALA A 1 223 ? -15.363 -8.168 20.232 1.00 95.56 223 ALA A CA 1
ATOM 1684 C C . ALA A 1 223 ? -15.154 -9.673 20.135 1.00 95.56 223 ALA A C 1
ATOM 1686 O O . ALA A 1 223 ? -16.117 -10.440 20.035 1.00 95.56 223 ALA A O 1
ATOM 1687 N N . LEU A 1 224 ? -13.896 -10.081 20.225 1.00 94.31 224 LEU A N 1
ATOM 1688 C CA . LEU A 1 224 ? -13.481 -11.468 20.111 1.00 94.31 224 LEU A CA 1
ATOM 1689 C C . LEU A 1 224 ? -12.957 -11.987 21.453 1.00 94.31 224 LEU A C 1
ATOM 1691 O O . LEU A 1 224 ? -12.348 -11.248 22.234 1.00 94.31 224 LEU A O 1
ATOM 1695 N N . SER A 1 225 ? -13.192 -13.269 21.718 1.00 92.88 225 SER A N 1
ATOM 1696 C CA . SER A 1 225 ? -12.563 -14.002 22.816 1.00 92.88 225 SER A CA 1
ATOM 1697 C C . SER A 1 225 ? -11.084 -14.272 22.517 1.00 92.88 225 SER A C 1
ATOM 1699 O O . SER A 1 225 ? -10.608 -14.083 21.397 1.00 92.88 225 SER A O 1
ATOM 1701 N N . ALA A 1 226 ? -10.342 -14.787 23.501 1.00 91.00 226 ALA A N 1
ATOM 1702 C CA . ALA A 1 226 ? -8.956 -15.219 23.290 1.00 91.00 226 ALA A CA 1
ATOM 1703 C C . ALA A 1 226 ? -8.825 -16.371 22.268 1.00 91.00 226 ALA A C 1
ATOM 1705 O O . ALA A 1 226 ? -7.741 -16.608 21.744 1.00 91.00 226 ALA A O 1
ATOM 1706 N N . GLN A 1 227 ? -9.916 -17.090 21.987 1.00 91.94 227 GLN A N 1
ATOM 1707 C CA . GLN A 1 227 ? -9.988 -18.158 20.987 1.00 91.94 227 GLN A CA 1
ATOM 1708 C C . GLN A 1 227 ? -10.429 -17.642 19.604 1.00 91.94 227 GLN A C 1
ATOM 1710 O O . GLN A 1 227 ? -10.527 -18.433 18.671 1.00 91.94 227 GLN A O 1
ATOM 1715 N N . GLY A 1 228 ? -10.695 -16.337 19.463 1.00 91.12 228 GLY A N 1
ATOM 1716 C CA . GLY A 1 228 ? -11.183 -15.723 18.224 1.00 91.12 228 GLY A CA 1
ATOM 1717 C C . GLY A 1 228 ? -12.696 -15.841 18.012 1.00 91.12 228 GLY A C 1
ATOM 1718 O O . GLY A 1 228 ? -13.191 -15.495 16.944 1.00 91.12 228 GLY A O 1
ATOM 1719 N N . GLU A 1 229 ? -13.454 -16.310 19.006 1.00 93.19 229 GLU A N 1
ATOM 1720 C CA . GLU A 1 229 ? -14.914 -16.400 18.907 1.00 93.19 229 GLU A CA 1
ATOM 1721 C C . GLU A 1 229 ? -15.549 -15.017 19.066 1.00 93.19 229 GLU A C 1
ATOM 1723 O O . GLU A 1 229 ? -15.191 -14.269 19.977 1.00 93.19 229 GLU A O 1
ATOM 1728 N N . THR A 1 230 ? -16.528 -14.681 18.221 1.00 95.25 230 THR A N 1
ATOM 1729 C CA . THR A 1 230 ? -17.285 -13.431 18.374 1.00 95.25 230 THR A CA 1
ATOM 1730 C C . THR A 1 230 ? -18.154 -13.492 19.627 1.00 95.25 230 THR A C 1
ATOM 1732 O O . THR A 1 230 ? -19.081 -14.294 19.716 1.00 95.25 230 THR A O 1
ATOM 1735 N N . LEU A 1 231 ? -17.869 -12.614 20.587 1.00 94.25 231 LEU A N 1
ATOM 1736 C CA . LEU A 1 231 ? -18.630 -12.476 21.830 1.00 94.25 231 LEU A CA 1
ATOM 1737 C C . LEU A 1 231 ? -19.862 -11.596 21.633 1.00 94.25 231 LEU A C 1
ATOM 1739 O O . LEU A 1 231 ? -20.936 -11.887 22.154 1.00 94.25 231 LEU A O 1
ATOM 1743 N N . TRP A 1 232 ? -19.686 -10.502 20.896 1.00 94.44 232 TRP A N 1
ATOM 1744 C CA . TRP A 1 232 ? -20.748 -9.591 20.492 1.00 94.44 232 TRP A CA 1
ATOM 1745 C C . TRP A 1 232 ? -20.317 -8.799 19.257 1.00 94.44 232 TRP A C 1
ATOM 1747 O O . TRP A 1 232 ? -19.127 -8.698 18.945 1.00 94.44 232 TRP A O 1
ATOM 1757 N N . GLN A 1 233 ? -21.301 -8.219 18.573 1.00 95.50 233 GLN A N 1
ATOM 1758 C CA . GLN A 1 233 ? -21.090 -7.313 17.449 1.00 95.50 233 GLN A CA 1
ATOM 1759 C C . GLN A 1 233 ? -21.970 -6.065 17.580 1.00 95.50 233 GLN A C 1
ATOM 1761 O O . GLN A 1 233 ? -23.055 -6.129 18.164 1.00 95.50 233 GLN A O 1
ATOM 1766 N N . HIS A 1 234 ? -21.500 -4.948 17.037 1.00 94.88 234 HIS A N 1
ATOM 1767 C CA . HIS A 1 234 ? -22.201 -3.671 16.994 1.00 94.88 234 HIS A CA 1
ATOM 1768 C C . HIS A 1 234 ? -22.102 -3.077 15.588 1.00 94.88 234 HIS A C 1
ATOM 1770 O O . HIS A 1 234 ? -21.008 -2.970 15.038 1.00 94.88 234 HIS A O 1
ATOM 1776 N N . GLU A 1 235 ? -23.243 -2.716 15.010 1.00 96.44 235 GLU A N 1
ATOM 1777 C CA . GLU A 1 235 ? -23.316 -2.001 13.734 1.00 96.44 235 GLU A CA 1
ATOM 1778 C C . GLU A 1 235 ? -22.908 -0.543 13.964 1.00 96.44 235 GLU A C 1
ATOM 1780 O O . GLU A 1 235 ? -23.479 0.138 14.818 1.00 96.44 235 GLU A O 1
ATOM 1785 N N . LEU A 1 236 ? -21.874 -0.095 13.252 1.00 97.19 236 LEU A N 1
ATOM 1786 C CA . LEU A 1 236 ? -21.360 1.273 13.326 1.00 97.19 236 LEU A CA 1
ATOM 1787 C C . LEU A 1 236 ? -22.035 2.202 12.310 1.00 97.19 236 LEU A C 1
ATOM 1789 O O . LEU A 1 236 ? -21.901 3.421 12.427 1.00 97.19 236 LEU A O 1
ATOM 1793 N N . GLY A 1 237 ? -22.770 1.650 11.346 1.00 97.31 237 GLY A N 1
ATOM 1794 C CA . GLY A 1 237 ? -23.473 2.386 10.310 1.00 97.31 237 GLY A CA 1
ATOM 1795 C C . GLY A 1 237 ? -22.943 2.118 8.898 1.00 97.31 237 GLY A C 1
ATOM 1796 O O . GLY A 1 237 ? -21.945 1.406 8.699 1.00 97.31 237 GLY A O 1
ATOM 1797 N N . PRO A 1 238 ? -23.602 2.737 7.903 1.00 98.19 238 PRO A N 1
ATOM 1798 C CA . PRO A 1 238 ? -23.246 2.576 6.507 1.00 98.19 238 PRO A CA 1
ATOM 1799 C C . PRO A 1 238 ? -21.893 3.222 6.202 1.00 98.19 238 PRO A C 1
ATOM 1801 O O . PRO A 1 238 ? -21.540 4.269 6.749 1.00 98.19 238 PRO A O 1
ATOM 1804 N N . VAL A 1 239 ? -21.168 2.616 5.270 1.00 98.56 239 VAL A N 1
ATOM 1805 C CA . VAL A 1 239 ? -19.874 3.081 4.763 1.00 98.56 239 VAL A CA 1
ATOM 1806 C C . VAL A 1 239 ? -19.852 3.060 3.244 1.00 98.56 239 VAL A C 1
ATOM 1808 O O . VAL A 1 239 ? -20.577 2.294 2.606 1.00 98.56 239 VAL A O 1
ATOM 1811 N N . ASP A 1 240 ? -19.003 3.897 2.656 1.00 98.44 240 ASP A N 1
ATOM 1812 C CA . ASP A 1 240 ? -18.784 3.937 1.219 1.00 98.44 240 ASP A CA 1
ATOM 1813 C C . ASP A 1 240 ? -17.340 4.348 0.876 1.00 98.44 240 ASP A C 1
ATOM 1815 O O . ASP A 1 240 ? -16.696 5.041 1.669 1.00 98.44 240 ASP A O 1
ATOM 1819 N N . PRO A 1 241 ? -16.817 3.968 -0.305 1.00 98.56 241 PRO A N 1
ATOM 1820 C CA . PRO A 1 241 ? -15.432 4.264 -0.677 1.00 98.56 241 PRO A CA 1
ATOM 1821 C C . PRO A 1 241 ? -15.145 5.752 -0.907 1.00 98.56 241 PRO A C 1
ATOM 1823 O O . PRO A 1 241 ? -13.987 6.142 -1.027 1.00 98.56 241 PRO A O 1
ATOM 1826 N N . LEU A 1 242 ? -16.162 6.609 -1.003 1.00 98.44 242 LEU A N 1
ATOM 1827 C CA . LEU A 1 242 ? -16.017 8.045 -1.245 1.00 98.44 242 LEU A CA 1
ATOM 1828 C C . LEU A 1 242 ? -15.913 8.854 0.053 1.00 98.44 242 LEU A C 1
ATOM 1830 O O . LEU A 1 242 ? -15.738 10.074 -0.033 1.00 98.44 242 LEU A O 1
ATOM 1834 N N . THR A 1 243 ? -15.957 8.198 1.219 1.00 98.38 243 THR A N 1
ATOM 1835 C CA . THR A 1 243 ? -15.900 8.835 2.539 1.00 98.38 243 THR A CA 1
ATOM 1836 C C . THR A 1 243 ? -14.862 8.152 3.431 1.00 98.38 243 THR A C 1
ATOM 1838 O O . THR A 1 243 ? -14.900 6.942 3.633 1.00 98.38 243 THR A O 1
ATOM 1841 N N . ALA A 1 244 ? -13.920 8.924 3.988 1.00 98.19 244 ALA A N 1
ATOM 1842 C CA . ALA A 1 244 ? -12.949 8.380 4.936 1.00 98.19 244 ALA A CA 1
ATOM 1843 C C . ALA A 1 244 ? -13.653 8.007 6.247 1.00 98.19 244 ALA A C 1
ATOM 1845 O O . ALA A 1 244 ? -14.495 8.754 6.751 1.00 98.19 244 ALA A O 1
ATOM 1846 N N . VAL A 1 245 ? -13.277 6.873 6.826 1.00 98.25 245 VAL A N 1
ATOM 1847 C CA . VAL A 1 245 ? -13.911 6.331 8.025 1.00 98.25 245 VAL A CA 1
ATOM 1848 C C . VAL A 1 245 ? -13.055 6.642 9.248 1.00 98.25 245 VAL A C 1
ATOM 1850 O O . VAL A 1 245 ? -11.881 6.282 9.318 1.00 98.25 245 VAL A O 1
ATOM 1853 N N . THR A 1 246 ? -13.652 7.288 10.249 1.00 98.19 246 THR A N 1
ATOM 1854 C CA . THR A 1 246 ? -13.056 7.441 11.582 1.00 98.19 246 THR A CA 1
ATOM 1855 C C . THR A 1 246 ? -13.901 6.680 12.584 1.00 98.19 246 THR A C 1
ATOM 1857 O O . THR A 1 246 ? -15.104 6.906 12.679 1.00 98.19 246 THR A O 1
ATOM 1860 N N . VAL A 1 247 ? -13.261 5.787 13.333 1.00 97.88 247 VAL A N 1
ATOM 1861 C CA . VAL A 1 247 ? -13.892 5.076 14.445 1.00 97.88 247 VAL A CA 1
ATOM 1862 C C . VAL A 1 247 ? -13.527 5.814 15.723 1.00 97.88 247 VAL A C 1
ATOM 1864 O O . VAL A 1 247 ? -12.349 6.058 15.980 1.00 97.88 247 VAL A O 1
ATOM 1867 N N . ASP A 1 248 ? -14.546 6.176 16.493 1.00 97.19 248 ASP A N 1
ATOM 1868 C CA . ASP A 1 248 ? -14.448 6.774 17.824 1.00 97.19 248 ASP A CA 1
ATOM 1869 C C . ASP A 1 248 ? -15.684 6.334 18.621 1.00 97.19 248 ASP A C 1
ATOM 1871 O O . ASP A 1 248 ? -16.742 6.963 18.574 1.00 97.19 248 ASP A O 1
ATOM 1875 N N . HIS A 1 249 ? -15.589 5.166 19.261 1.00 95.56 249 HIS A N 1
ATOM 1876 C CA . HIS A 1 249 ? -16.728 4.520 19.911 1.00 95.56 249 HIS A CA 1
ATOM 1877 C C . HIS A 1 249 ? -16.372 3.998 21.298 1.00 95.56 249 HIS A C 1
ATOM 1879 O O . HIS A 1 249 ? -15.315 3.405 21.514 1.00 95.56 249 HIS A O 1
ATOM 1885 N N . PHE A 1 250 ? -17.300 4.162 22.238 1.00 95.00 250 PHE A N 1
ATOM 1886 C CA . PHE A 1 250 ? -17.221 3.559 23.564 1.00 95.00 250 PHE A CA 1
ATOM 1887 C C . PHE A 1 250 ? -18.104 2.321 23.621 1.00 95.00 250 PHE A C 1
ATOM 1889 O O . PHE A 1 250 ? -19.282 2.371 23.267 1.00 95.00 250 PHE A O 1
ATOM 1896 N N . VAL A 1 251 ? -17.543 1.219 24.108 1.00 92.06 251 VAL A N 1
ATOM 1897 C CA . VAL A 1 251 ? -18.261 -0.041 24.310 1.00 92.06 251 VAL A CA 1
ATOM 1898 C C . VAL A 1 251 ? -18.100 -0.527 25.751 1.00 92.06 251 VAL A C 1
ATOM 1900 O O . VAL A 1 251 ? -17.100 -0.201 26.400 1.00 92.06 251 VAL A O 1
ATOM 1903 N N . PRO A 1 252 ? -19.065 -1.293 26.293 1.00 88.81 252 PRO A N 1
ATOM 1904 C CA . PRO A 1 252 ? -18.971 -1.793 27.659 1.00 88.81 252 PRO A CA 1
ATOM 1905 C C 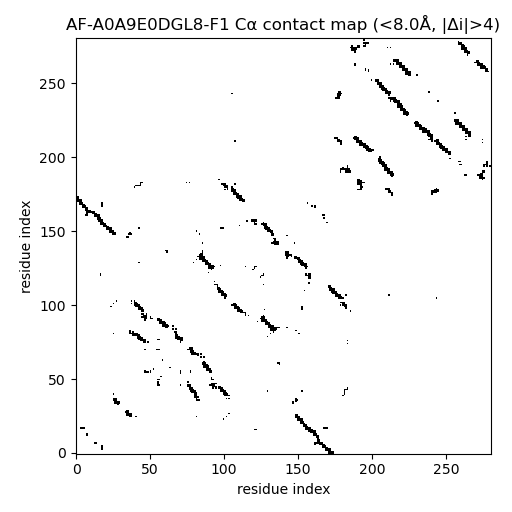. PRO A 1 252 ? -17.719 -2.649 27.871 1.00 88.81 252 PRO A C 1
ATOM 1907 O O . PRO A 1 252 ? -17.386 -3.502 27.043 1.00 88.81 252 PRO A O 1
ATOM 1910 N N . LEU A 1 253 ? -17.050 -2.462 29.010 1.00 85.81 253 LEU A N 1
ATOM 1911 C CA . LEU A 1 253 ? -15.956 -3.335 29.418 1.00 85.81 253 LEU A CA 1
ATOM 1912 C C . LEU A 1 253 ? -16.499 -4.745 29.685 1.00 85.81 253 LEU A C 1
ATOM 1914 O O . LEU A 1 253 ? -17.373 -4.940 30.529 1.00 85.81 253 LEU A O 1
ATOM 1918 N N . SER A 1 254 ? -15.949 -5.735 28.988 1.00 83.50 254 SER A N 1
ATOM 1919 C CA . SER A 1 254 ? -16.240 -7.151 29.209 1.00 83.50 254 SER A CA 1
ATOM 1920 C C . SER A 1 254 ? -14.942 -7.880 29.518 1.00 83.50 254 SER A C 1
ATOM 1922 O O . SER A 1 254 ? -13.995 -7.811 28.740 1.00 83.50 254 SER A O 1
ATOM 1924 N N . SER A 1 255 ? -14.898 -8.612 30.633 1.00 79.06 255 SER A N 1
ATOM 1925 C CA . SER A 1 255 ? -13.728 -9.418 31.009 1.00 79.06 255 SER A CA 1
ATOM 1926 C C . SER A 1 255 ? -13.448 -10.572 30.042 1.00 79.06 255 SER A C 1
ATOM 1928 O O . SER A 1 255 ? -12.365 -11.149 30.088 1.00 79.06 255 SER A O 1
ATOM 1930 N N . ALA A 1 256 ? -14.410 -10.917 29.182 1.00 82.81 256 ALA A N 1
ATOM 1931 C CA . ALA A 1 256 ? -14.246 -11.942 28.159 1.00 82.81 256 ALA A CA 1
ATOM 1932 C C . ALA A 1 256 ? -13.599 -11.403 26.870 1.00 82.81 256 ALA A C 1
ATOM 1934 O O . ALA A 1 256 ? -13.016 -12.187 26.121 1.00 82.81 256 ALA A O 1
ATOM 1935 N N . SER A 1 257 ? -13.695 -10.093 26.606 1.00 86.62 257 SER A N 1
ATOM 1936 C CA . SER A 1 257 ? -13.160 -9.471 25.390 1.00 86.62 257 SER A CA 1
ATOM 1937 C C . SER A 1 257 ? -11.633 -9.437 25.421 1.00 86.62 257 SER A C 1
ATOM 1939 O O . SER A 1 257 ? -11.038 -8.878 26.340 1.00 86.62 257 SER A O 1
ATOM 1941 N N . HIS A 1 258 ? -11.007 -10.016 24.397 1.00 88.94 258 HIS A N 1
ATOM 1942 C CA . HIS A 1 258 ? -9.554 -10.056 24.240 1.00 88.94 258 HIS A CA 1
ATOM 1943 C C . HIS A 1 258 ? -9.059 -9.122 23.131 1.00 88.94 258 HIS A C 1
ATOM 1945 O O . HIS A 1 258 ? -8.055 -8.437 23.307 1.00 88.94 258 HIS A O 1
ATOM 1951 N N . SER A 1 259 ? -9.775 -9.070 22.009 1.00 93.62 259 SER A N 1
ATOM 1952 C CA . SER A 1 259 ? -9.444 -8.226 20.861 1.00 93.62 259 SER A CA 1
ATOM 1953 C C . SER A 1 259 ? -10.703 -7.680 20.191 1.00 93.62 259 SER A C 1
ATOM 1955 O O . SER A 1 259 ? -11.821 -8.126 20.468 1.00 93.62 259 SER A O 1
ATOM 1957 N N . PHE A 1 260 ? -10.508 -6.691 19.321 1.00 96.31 260 PHE A N 1
ATOM 1958 C CA . PHE A 1 260 ? -11.551 -6.103 18.493 1.00 96.31 260 PHE A CA 1
ATOM 1959 C C . PHE A 1 260 ? -11.225 -6.252 17.017 1.00 96.31 260 PHE A C 1
ATOM 1961 O O . PHE A 1 260 ? -10.059 -6.222 16.622 1.00 96.31 260 PHE A O 1
ATOM 1968 N N . GLU A 1 261 ? -12.269 -6.367 16.211 1.00 97.31 261 GLU A N 1
ATOM 1969 C CA . GLU A 1 261 ? -12.187 -6.463 14.761 1.00 97.31 261 GLU A CA 1
ATOM 1970 C C . GLU A 1 261 ? -13.221 -5.535 14.119 1.00 97.31 261 GLU A C 1
ATOM 1972 O O . GLU A 1 261 ? -14.355 -5.434 14.590 1.00 97.31 261 GLU A O 1
ATOM 1977 N N . LEU A 1 262 ? -12.818 -4.867 13.041 1.00 98.25 262 LEU A N 1
ATOM 1978 C CA . LEU A 1 262 ? -13.712 -4.170 12.129 1.00 98.25 262 LEU A CA 1
ATOM 1979 C C . LEU A 1 262 ? -13.920 -5.014 10.879 1.00 98.25 262 LEU A C 1
ATOM 1981 O O . LEU A 1 262 ? -12.959 -5.506 10.281 1.00 98.25 262 LEU A O 1
ATOM 1985 N N . VAL A 1 263 ? -15.177 -5.122 10.472 1.00 98.19 263 VAL A N 1
ATOM 1986 C CA . VAL A 1 263 ? -15.618 -5.878 9.301 1.00 98.19 263 VAL A CA 1
ATOM 1987 C C . VAL A 1 263 ? -16.534 -5.000 8.460 1.00 98.19 263 VAL A C 1
ATOM 1989 O O . VAL A 1 263 ? -17.351 -4.256 9.004 1.00 98.19 263 VAL A O 1
ATOM 1992 N N . VAL A 1 264 ? -16.410 -5.101 7.140 1.00 98.44 264 VAL A N 1
ATOM 1993 C CA . VAL A 1 264 ? -17.330 -4.496 6.173 1.00 98.44 264 VAL A CA 1
ATOM 1994 C C . VAL A 1 264 ? -18.210 -5.594 5.588 1.00 98.44 264 VAL A C 1
ATOM 1996 O O . VAL A 1 264 ? -17.710 -6.635 5.156 1.00 98.44 264 VAL A O 1
ATOM 1999 N N . ARG A 1 265 ? -19.521 -5.353 5.580 1.00 98.00 265 ARG A N 1
ATOM 2000 C CA . ARG A 1 265 ? -20.536 -6.165 4.898 1.00 98.00 265 ARG A CA 1
ATOM 2001 C C . ARG A 1 265 ? -20.968 -5.436 3.628 1.00 98.00 265 ARG A C 1
ATOM 2003 O O . ARG A 1 265 ? -21.749 -4.487 3.742 1.00 98.00 265 ARG A O 1
ATOM 2010 N N . PRO A 1 266 ? -20.460 -5.802 2.442 1.00 97.00 266 PRO A N 1
ATOM 2011 C CA . PRO A 1 266 ? -20.820 -5.119 1.207 1.00 97.00 266 PRO A CA 1
ATOM 2012 C C . PRO A 1 266 ? -22.320 -5.202 0.930 1.00 97.00 266 PRO A C 1
ATOM 2014 O O . PRO A 1 266 ? -22.965 -6.231 1.146 1.00 97.00 266 PRO A O 1
ATOM 2017 N N . ALA A 1 267 ? -22.888 -4.121 0.406 1.00 95.25 267 ALA A N 1
ATOM 2018 C CA . ALA A 1 267 ? -24.294 -4.080 0.046 1.00 95.25 267 ALA A CA 1
ATOM 2019 C C . ALA A 1 267 ? -24.606 -5.119 -1.047 1.00 95.25 267 ALA A C 1
ATOM 2021 O O . ALA A 1 267 ? -24.015 -5.106 -2.125 1.00 95.25 267 ALA A O 1
ATOM 2022 N N . GLY A 1 268 ? -25.575 -5.999 -0.783 1.00 91.88 268 GLY A N 1
ATOM 2023 C CA . GLY A 1 268 ? -25.989 -7.033 -1.737 1.00 91.88 268 GLY A CA 1
ATOM 2024 C C . GLY A 1 268 ? -25.077 -8.263 -1.796 1.00 91.88 268 GLY A C 1
ATOM 2025 O O . GLY A 1 268 ? -25.253 -9.074 -2.703 1.00 91.88 268 GLY A O 1
ATOM 2026 N N . SER A 1 269 ? -24.148 -8.414 -0.847 1.00 91.94 269 SER A N 1
ATOM 2027 C CA . SER A 1 269 ? -23.389 -9.647 -0.622 1.00 91.94 269 SER A CA 1
ATOM 2028 C C . SER A 1 269 ? -23.710 -10.239 0.753 1.00 91.94 269 SER A C 1
ATOM 2030 O O . SER A 1 269 ? -23.993 -9.501 1.696 1.00 91.94 269 SER A O 1
ATOM 2032 N N . ASP A 1 270 ? -23.640 -11.567 0.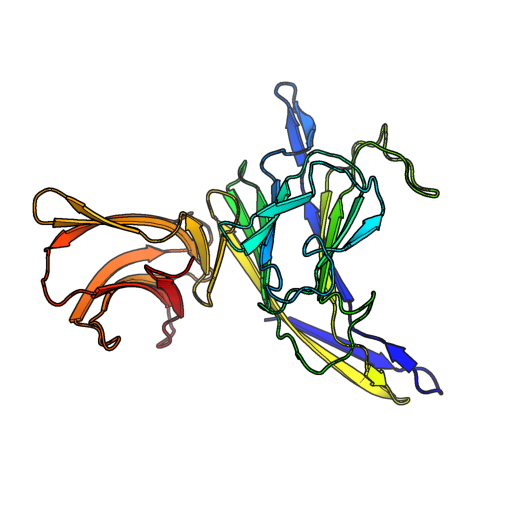859 1.00 92.00 270 ASP A N 1
ATOM 2033 C CA . ASP A 1 270 ? -23.632 -12.280 2.144 1.00 92.00 270 ASP A CA 1
ATOM 2034 C C . ASP A 1 270 ? -22.199 -12.428 2.703 1.00 92.00 270 ASP A C 1
ATOM 2036 O O . ASP A 1 270 ? -22.009 -12.946 3.805 1.00 92.00 270 ASP A O 1
ATOM 2040 N N . ASP A 1 271 ? -21.190 -11.987 1.942 1.00 95.31 271 ASP A N 1
ATOM 2041 C CA . ASP A 1 271 ? -19.790 -12.019 2.351 1.00 95.31 271 ASP A CA 1
ATOM 2042 C C . ASP A 1 271 ? -19.477 -10.941 3.393 1.00 95.31 271 ASP A C 1
ATOM 2044 O O . ASP A 1 271 ? -20.086 -9.870 3.461 1.00 95.31 271 ASP A O 1
ATOM 2048 N N . GLU A 1 272 ? -18.446 -11.215 4.183 1.00 96.31 272 GLU A N 1
ATOM 2049 C CA . GLU A 1 272 ? -17.904 -10.292 5.163 1.00 96.31 272 GLU A CA 1
ATOM 2050 C C . GLU A 1 272 ? -16.398 -10.166 4.968 1.00 96.31 272 GLU A C 1
ATOM 2052 O O . GLU A 1 272 ? -15.683 -11.167 4.876 1.00 96.31 272 GLU A O 1
ATOM 2057 N N . PHE A 1 273 ? -15.904 -8.932 4.947 1.00 97.50 273 PHE A N 1
ATOM 2058 C CA . PHE A 1 273 ? -14.492 -8.665 4.728 1.00 97.50 273 PHE A CA 1
ATOM 2059 C C . PHE A 1 273 ? -13.883 -7.946 5.923 1.00 97.50 273 PHE A C 1
ATOM 2061 O O . PHE A 1 273 ? -14.341 -6.878 6.329 1.00 97.50 273 PHE A O 1
ATOM 2068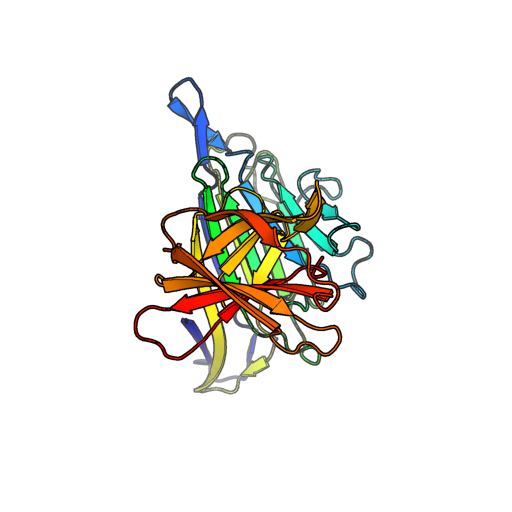 N N . GLN A 1 274 ? -12.823 -8.527 6.484 1.00 97.50 274 GLN A N 1
ATOM 2069 C CA . GLN A 1 274 ? -12.049 -7.880 7.538 1.00 97.50 274 GLN A CA 1
ATOM 2070 C C . GLN A 1 274 ? -11.472 -6.556 7.016 1.00 97.50 274 GLN A C 1
ATOM 2072 O O . GLN A 1 274 ? -10.958 -6.492 5.899 1.00 97.50 274 GLN A O 1
ATOM 2077 N N . LEU A 1 275 ? -11.549 -5.514 7.840 1.00 98.06 275 LEU A N 1
ATOM 2078 C CA . LEU A 1 275 ? -10.936 -4.207 7.605 1.00 98.06 275 LEU A CA 1
ATOM 2079 C C . LEU A 1 275 ? -9.698 -4.014 8.486 1.00 98.06 275 LEU A C 1
ATOM 2081 O O . LEU A 1 275 ? -8.649 -3.599 8.001 1.00 98.06 275 LEU A O 1
ATOM 2085 N N . ALA A 1 276 ? -9.818 -4.316 9.781 1.00 97.81 276 ALA A N 1
ATOM 2086 C CA . ALA A 1 276 ? -8.734 -4.173 10.748 1.00 97.81 276 ALA A CA 1
ATOM 2087 C C . ALA A 1 276 ? -8.996 -5.010 12.003 1.00 97.81 276 ALA A C 1
ATOM 2089 O O . ALA A 1 276 ? -10.139 -5.341 12.313 1.00 97.81 276 ALA A O 1
ATOM 2090 N N . SER A 1 277 ? -7.947 -5.288 12.777 1.00 96.38 277 SER A N 1
ATOM 2091 C CA . SER A 1 277 ? -8.075 -5.887 14.108 1.00 96.38 277 SER A CA 1
ATOM 2092 C C . SER A 1 277 ? -7.052 -5.304 15.080 1.00 96.38 277 SER A C 1
ATOM 2094 O O . SER A 1 277 ? -5.973 -4.860 14.683 1.00 96.38 277 SER A O 1
ATOM 2096 N N . THR A 1 278 ? -7.378 -5.293 16.372 1.00 91.81 278 THR A N 1
ATOM 2097 C CA . THR A 1 278 ? -6.423 -4.894 17.411 1.00 91.81 278 THR A CA 1
ATOM 2098 C C . THR A 1 278 ? -5.320 -5.945 17.502 1.00 91.81 278 THR A C 1
ATOM 2100 O O . THR A 1 278 ? -5.613 -7.114 17.757 1.00 91.81 278 THR A O 1
ATOM 2103 N N . GLY A 1 279 ? -4.063 -5.535 17.335 1.00 69.56 279 GLY A N 1
ATOM 2104 C CA . GLY A 1 279 ? -2.906 -6.438 17.370 1.00 69.56 279 GLY A CA 1
ATOM 2105 C C . GLY A 1 279 ? -2.327 -6.791 15.999 1.00 69.56 279 GLY A C 1
ATOM 2106 O O . GLY A 1 279 ? -1.293 -7.450 15.949 1.00 69.56 279 GLY A O 1
ATOM 2107 N N . GLN A 1 280 ? -2.931 -6.319 14.904 1.00 56.28 280 GLN A N 1
ATOM 2108 C CA . GLN A 1 280 ? -2.218 -6.165 13.636 1.00 56.28 280 GLN A CA 1
ATOM 2109 C C . GLN A 1 280 ? -1.438 -4.842 13.692 1.00 56.28 280 GLN A C 1
ATOM 2111 O O . GLN A 1 280 ? -2.035 -3.764 13.673 1.00 56.28 280 GLN A O 1
ATOM 2116 N N . SER A 1 281 ? -0.115 -4.938 13.843 1.00 41.03 281 SER A N 1
ATOM 2117 C CA . SER A 1 281 ? 0.839 -3.849 13.602 1.00 41.03 281 SER A CA 1
ATOM 2118 C C . SER A 1 281 ? 1.783 -4.272 12.497 1.00 41.03 281 SER A C 1
ATOM 2120 O O . SER A 1 281 ? 2.404 -5.345 12.693 1.00 41.03 281 SER A O 1
#

Foldseek 3Di:
DDKDKDWAQDQFKDWFWDKDKDKFFQWDADPVRDIDGQQQKKKKDAFDPPAPDPQSKAWPWFDPVPVQWHQDPVLNMTMGGPPQGWTKMFHLGQQQKMKIARQVQQKIKMKGFHDDPPFAWPPRRGQKMKGFHGQDDIDPDGRNPPSDHIMMIMGIGGIDTHHNRGMDMTDIDMAMAGWRGDFSDAWQFWTFRFAFDWDDDPQWIWTWGKTAGRAWFWKKKFFAFPVRHTPDIDTPGIHHRHDIDIDTDIGGDDPRGDKMWMWGDHPPDPDIITGHMPPND

Nearest PDB structures (foldseek):
  2l0d-assembly1_A  TM=4.771E-01  e=2.024E-01  Methanosarcina acetivorans
  6ejc-assembly1_A  TM=2.847E-01  e=1.432E+00  Homo sapiens
  6ejd-assembly1_A  TM=2.864E-01  e=2.053E+00  Homo sapiens
  6ej9-assembly1_A  TM=2.932E-01  e=2.523E+00  Homo sapiens
  8eok-assembly1_G  TM=1.924E-01  e=1.508E+00  Homo sapiens

pLDDT: mean 95.59, std 5.46, range [41.03, 98.88]

Mean predicted aligned error: 3.84 Å

Sequence (281 aa):
QIVLTFTNVTAAPVRWGIWDVVQLQAETRSAHGAPTHDPTCFVTTPLNPKSRFSTGFNVMFGSPDNPQWQADPKTGLFIAQYLWEIGKVGIDSTAGWVAFSQGSTQHAFVQRFDVDLKAEYPDDGVTVECWTVGAGQVGNLDFTGSNINHMETEVLGPLQTIQPGASISLPMTWELCRCDGPIIAVQPGGCTARSLTATVVDGSIHVTGGFGVFDTGEMVLRALSAQGETLWQHELGPVDPLTAVTVDHFVPLSSASHSFELVVRPAGSDDEFQLASTGQS

Radius of gyration: 20.88 Å; Cα contacts (8 Å, |Δi|>4): 781; chains: 1; bounding box: 48×52×66 Å